Protein AF-A0A0B6CQG3-F1 (afdb_monomer_lite)

Radius of gyration: 30.81 Å; chains: 1; bounding box: 65×44×83 Å

Sequence (367 aa):
MATMLLVMLIFVVVIFISLLLLSGIESLLNLFIFNNQKHIDTGGGRWFLYVIGIVAVWACIFFYWNVKDDLLEFFEIKDYAFSFFLYLFSGVIAFAILWSMRLYNLDNKKFYDKHTVLTYIFISDLVFLFLFGFIVVPLIAIIGSPDRAGYIINEVFAFVLSLSAIVYAFYLITYLCFKAFNVDKVFKFIWVFFVIYFVSVPTVLLVSKYYVEYKQNNSIYTINFEFEDSHQKFEIKTPGKYLPKWFFRNCNDNLVCEDKNRVLWFEFGSDINNKLLHFDSAQFFSYKGSEKQLDSWVDDSNLYYDNENPTRGTCFYTNHKYKIDKYIYNIYIDLYCKNESEFEEQKGSIKDKIDDLVKQIKITKIN

Structure (mmCIF, N/CA/C/O backbone):
data_AF-A0A0B6CQG3-F1
#
_entry.id   AF-A0A0B6CQG3-F1
#
loop_
_atom_site.group_PDB
_atom_site.id
_atom_site.type_symbol
_atom_site.label_atom_id
_atom_site.label_alt_id
_atom_site.label_comp_id
_atom_site.label_asym_id
_atom_site.label_entity_id
_atom_site.label_seq_id
_atom_site.pdbx_PDB_ins_code
_atom_site.Cartn_x
_atom_site.Cartn_y
_atom_site.Cartn_z
_atom_site.occupancy
_atom_site.B_iso_or_equiv
_atom_site.auth_seq_id
_atom_site.auth_comp_id
_atom_site.auth_asym_id
_atom_site.auth_atom_id
_atom_site.pdbx_PDB_model_num
ATOM 1 N N . MET A 1 1 ? 15.965 -18.996 20.496 1.00 49.47 1 MET A N 1
ATOM 2 C CA . MET A 1 1 ? 14.684 -19.108 21.234 1.00 49.47 1 MET A CA 1
ATOM 3 C C . MET A 1 1 ? 14.654 -18.188 22.460 1.00 49.47 1 MET A C 1
ATOM 5 O O . MET A 1 1 ? 13.777 -17.340 22.507 1.00 49.47 1 MET A O 1
ATOM 9 N N . ALA A 1 2 ? 15.629 -18.249 23.381 1.00 49.06 2 ALA A N 1
ATOM 10 C CA . ALA A 1 2 ? 15.694 -17.354 24.555 1.00 49.06 2 ALA A CA 1
ATOM 11 C C . ALA A 1 2 ? 15.784 -15.848 24.213 1.00 49.06 2 ALA A C 1
ATOM 13 O O . ALA A 1 2 ? 15.108 -15.033 24.830 1.00 49.06 2 ALA A O 1
ATOM 14 N N . THR A 1 3 ? 16.548 -15.479 23.181 1.00 59.09 3 THR A N 1
ATOM 15 C CA . THR A 1 3 ? 16.650 -14.096 22.679 1.00 59.09 3 THR A CA 1
ATOM 16 C C . THR A 1 3 ? 15.341 -13.577 22.086 1.00 59.09 3 THR A C 1
ATOM 18 O O . THR A 1 3 ? 14.952 -12.448 22.353 1.00 59.09 3 THR A O 1
ATOM 21 N N . MET A 1 4 ? 14.612 -14.413 21.344 1.00 58.25 4 MET A N 1
ATOM 22 C CA . MET A 1 4 ? 13.303 -14.056 20.784 1.00 58.25 4 MET A CA 1
ATOM 23 C C . MET A 1 4 ? 12.246 -13.855 21.876 1.00 58.25 4 MET A C 1
ATOM 25 O O . MET A 1 4 ? 11.443 -12.931 21.810 1.00 58.25 4 MET A O 1
ATOM 29 N N . LEU A 1 5 ? 12.284 -14.696 22.911 1.00 63.53 5 LEU A N 1
ATOM 30 C CA . LEU A 1 5 ? 11.372 -14.623 24.050 1.00 63.53 5 LEU A CA 1
ATOM 31 C C . LEU A 1 5 ? 11.640 -13.371 24.904 1.00 63.53 5 LEU A C 1
ATOM 33 O O . LEU A 1 5 ? 10.699 -12.719 25.344 1.00 63.53 5 LEU A O 1
ATOM 37 N N . LEU A 1 6 ? 12.912 -12.984 25.059 1.00 70.56 6 LEU A N 1
ATOM 38 C CA . LEU A 1 6 ? 13.313 -11.728 25.698 1.00 70.56 6 LEU A CA 1
ATOM 39 C C . LEU A 1 6 ? 12.842 -10.500 24.903 1.00 70.56 6 LEU A C 1
ATOM 41 O O . LEU A 1 6 ? 12.289 -9.576 25.491 1.00 70.56 6 LEU A O 1
ATOM 45 N N . VAL A 1 7 ? 13.021 -10.500 23.578 1.00 66.75 7 VAL A N 1
ATOM 46 C CA . VAL A 1 7 ? 12.553 -9.415 22.698 1.00 66.75 7 VAL A CA 1
ATOM 47 C C . VAL A 1 7 ? 11.030 -9.272 22.771 1.00 66.75 7 VAL A C 1
ATOM 49 O O . VAL A 1 7 ? 10.532 -8.164 22.944 1.00 66.75 7 VAL A O 1
ATOM 52 N N . MET A 1 8 ? 10.289 -10.385 22.741 1.00 64.50 8 MET A N 1
ATOM 53 C CA . MET A 1 8 ? 8.833 -10.385 22.927 1.00 64.50 8 MET A CA 1
ATOM 54 C C . MET A 1 8 ? 8.422 -9.849 24.302 1.00 64.50 8 MET A C 1
ATOM 56 O O . MET A 1 8 ? 7.462 -9.093 24.404 1.00 64.50 8 MET A O 1
ATOM 60 N N . LEU A 1 9 ? 9.147 -10.205 25.365 1.00 73.62 9 LEU A N 1
ATOM 61 C CA . LEU A 1 9 ? 8.841 -9.745 26.718 1.00 73.62 9 LEU A CA 1
ATOM 62 C C . LEU A 1 9 ? 9.094 -8.241 26.884 1.00 73.62 9 LEU A C 1
ATOM 64 O O . LEU A 1 9 ? 8.236 -7.537 27.414 1.00 73.62 9 LEU A O 1
ATOM 68 N N . ILE A 1 10 ? 10.221 -7.734 26.370 1.00 75.94 10 ILE A N 1
ATOM 69 C CA . ILE A 1 10 ? 10.491 -6.290 26.287 1.00 75.94 10 ILE A CA 1
ATOM 70 C C . ILE A 1 10 ? 9.370 -5.603 25.502 1.00 75.94 10 ILE A C 1
ATOM 72 O O . ILE A 1 10 ? 8.894 -4.546 25.902 1.00 75.94 10 ILE A O 1
ATOM 76 N N . PHE A 1 11 ? 8.896 -6.225 24.427 1.00 67.94 11 PHE A N 1
ATOM 77 C CA . PHE A 1 11 ? 7.852 -5.655 23.592 1.00 67.94 11 PHE A CA 1
ATOM 78 C C . PHE A 1 11 ? 6.481 -5.593 24.276 1.00 67.94 11 PHE A C 1
ATOM 80 O O . PHE A 1 11 ? 5.821 -4.559 24.223 1.00 67.94 11 PHE A O 1
ATOM 87 N N . VAL A 1 12 ? 6.073 -6.650 24.984 1.00 73.62 12 VAL A N 1
ATOM 88 C CA . VAL A 1 12 ? 4.854 -6.636 25.812 1.00 73.62 12 VAL A CA 1
ATOM 89 C C . VAL A 1 12 ? 4.914 -5.499 26.832 1.00 73.62 12 VAL A C 1
ATOM 91 O O . VAL A 1 12 ? 3.929 -4.784 27.016 1.00 73.62 12 VAL A O 1
ATOM 94 N N . VAL A 1 13 ? 6.081 -5.292 27.450 1.00 77.19 13 VAL A N 1
ATOM 95 C CA . VAL A 1 13 ? 6.312 -4.177 28.376 1.00 77.19 13 VAL A CA 1
ATOM 96 C C . VAL A 1 13 ? 6.205 -2.828 27.656 1.00 77.19 13 VAL A C 1
ATOM 98 O O . VAL A 1 13 ? 5.545 -1.930 28.172 1.00 77.19 13 VAL A O 1
ATOM 101 N N . VAL A 1 14 ? 6.783 -2.681 26.459 1.00 75.38 14 VAL A N 1
ATOM 102 C CA . VAL A 1 14 ? 6.694 -1.447 25.659 1.00 75.38 14 VAL A CA 1
ATOM 103 C C . VAL A 1 14 ? 5.251 -1.137 25.267 1.00 75.38 14 VAL A C 1
ATOM 105 O O . VAL A 1 14 ? 4.811 -0.022 25.530 1.00 75.38 14 VAL A O 1
ATOM 108 N N . ILE A 1 15 ? 4.487 -2.097 24.728 1.00 74.06 15 ILE A N 1
ATOM 109 C CA . ILE A 1 15 ? 3.061 -1.887 24.416 1.00 74.06 15 ILE A CA 1
ATOM 110 C C . ILE A 1 15 ? 2.319 -1.446 25.672 1.00 74.06 15 ILE A C 1
ATOM 112 O O . ILE A 1 15 ? 1.578 -0.466 25.645 1.00 74.06 15 ILE A O 1
ATOM 116 N N . PHE A 1 16 ? 2.528 -2.149 26.785 1.00 74.94 16 PHE A N 1
ATOM 117 C CA . PHE A 1 16 ? 1.855 -1.832 28.036 1.00 74.94 16 PHE A CA 1
ATOM 118 C C . PHE A 1 16 ? 2.168 -0.402 28.500 1.00 74.94 16 PHE A C 1
ATOM 120 O O . PHE A 1 16 ? 1.251 0.349 28.829 1.00 74.94 16 PHE A O 1
ATOM 127 N N . ILE A 1 17 ? 3.437 0.018 28.449 1.00 78.06 17 ILE A N 1
ATOM 128 C CA . ILE A 1 17 ? 3.854 1.393 28.764 1.00 78.06 17 ILE A CA 1
ATOM 129 C C . ILE A 1 17 ? 3.234 2.399 27.783 1.00 78.06 17 ILE A C 1
ATOM 131 O O . ILE A 1 17 ? 2.715 3.424 28.220 1.00 78.06 17 ILE A O 1
ATOM 135 N N . SER A 1 18 ? 3.237 2.123 26.478 1.00 72.06 18 SER A N 1
ATOM 136 C CA . SER A 1 18 ? 2.633 2.992 25.460 1.00 72.06 18 SER A CA 1
ATOM 137 C C . SER A 1 18 ? 1.128 3.175 25.676 1.00 72.06 18 SER A C 1
ATOM 139 O O . SER A 1 18 ? 0.628 4.298 25.613 1.00 72.06 18 SER A O 1
ATOM 141 N N . LEU A 1 19 ? 0.408 2.100 26.005 1.00 74.12 19 LEU A N 1
ATOM 142 C CA . LEU A 1 19 ? -1.015 2.147 26.347 1.00 74.12 19 LEU A CA 1
ATOM 143 C C . LEU A 1 19 ? -1.266 2.931 27.645 1.00 74.12 19 LEU A C 1
ATOM 145 O O . LEU A 1 19 ? -2.222 3.706 27.724 1.00 74.12 19 LEU A O 1
ATOM 149 N N . LEU A 1 20 ? -0.392 2.793 28.649 1.00 77.81 20 LEU A N 1
ATOM 150 C CA . LEU A 1 20 ? -0.459 3.596 29.874 1.00 77.81 20 LEU A CA 1
ATOM 151 C C . LEU A 1 20 ? -0.216 5.086 29.602 1.00 77.81 20 LEU A C 1
ATOM 153 O O . LEU A 1 20 ? -0.955 5.920 30.124 1.00 77.81 20 LEU A O 1
ATOM 157 N N . LEU A 1 21 ? 0.767 5.428 28.764 1.00 78.19 21 LEU A N 1
ATOM 158 C CA . LEU A 1 21 ? 1.038 6.809 28.354 1.00 78.19 21 LEU A CA 1
ATOM 159 C C . LEU A 1 21 ? -0.167 7.420 27.631 1.00 78.19 21 LEU A C 1
ATOM 161 O O . LEU A 1 21 ? -0.578 8.533 27.960 1.00 78.19 21 LEU A O 1
ATOM 165 N N . LEU A 1 22 ? -0.792 6.671 26.717 1.00 75.25 22 LEU A N 1
ATOM 166 C CA . LEU A 1 22 ? -2.025 7.084 26.042 1.00 75.25 22 LEU A CA 1
ATOM 167 C C . LEU A 1 22 ? -3.179 7.314 27.035 1.00 75.25 22 LEU A C 1
ATOM 169 O O . LEU A 1 22 ? -3.884 8.321 26.940 1.00 75.25 22 LEU A O 1
ATOM 173 N N . SER A 1 23 ? -3.334 6.448 28.042 1.00 74.12 23 SER A N 1
ATOM 174 C CA . SER A 1 23 ? -4.298 6.672 29.131 1.00 74.12 23 SER A CA 1
ATOM 175 C C . SER A 1 23 ? -3.934 7.874 30.022 1.00 74.12 23 SER A C 1
ATOM 177 O O . SER A 1 23 ? -4.823 8.480 30.630 1.00 74.12 23 SER A O 1
ATOM 179 N N . GLY A 1 24 ? -2.652 8.223 30.137 1.00 73.12 24 GLY A N 1
ATOM 180 C CA . GLY A 1 24 ? -2.183 9.416 30.845 1.00 73.12 24 GLY A CA 1
ATOM 181 C C . GLY A 1 24 ? -2.565 10.705 30.113 1.00 73.12 24 GLY A C 1
ATOM 182 O O . GLY A 1 24 ? -3.101 11.627 30.731 1.00 73.12 24 GLY A O 1
ATOM 183 N N . ILE A 1 25 ? -2.383 10.734 28.787 1.00 76.44 25 ILE A N 1
ATOM 184 C CA . ILE A 1 25 ? -2.805 11.847 27.916 1.00 76.44 25 ILE A CA 1
ATOM 185 C C . ILE A 1 25 ? -4.317 12.077 28.033 1.00 76.44 25 ILE A C 1
ATOM 187 O O . ILE A 1 25 ? -4.762 13.217 28.148 1.00 76.44 25 ILE A O 1
ATOM 191 N N . GLU A 1 26 ? -5.112 11.007 28.089 1.00 69.56 26 GLU A N 1
ATOM 192 C CA . GLU A 1 26 ? -6.557 11.094 28.326 1.00 69.56 26 GLU A CA 1
ATOM 193 C C . GLU A 1 26 ? -6.903 11.799 29.644 1.00 69.56 26 GLU A C 1
ATOM 195 O O . GLU A 1 26 ? -7.788 12.657 29.684 1.00 69.56 26 GLU A O 1
ATOM 200 N N . SER A 1 27 ? -6.221 11.428 30.732 1.00 72.75 27 SER A N 1
ATOM 201 C CA . SER A 1 27 ? -6.455 12.016 32.056 1.00 72.75 27 SER A CA 1
ATOM 202 C C . SER A 1 27 ? -6.180 13.520 32.043 1.00 72.75 27 SER A C 1
ATOM 204 O O . SER A 1 27 ? -6.964 14.291 32.594 1.00 72.75 27 SER A O 1
ATOM 206 N N . LEU A 1 28 ? -5.125 13.945 31.341 1.00 74.12 28 LEU A N 1
ATOM 207 C CA . LEU A 1 28 ? -4.806 15.359 31.144 1.00 74.12 28 LEU A CA 1
ATOM 208 C C . LEU A 1 28 ? -5.857 16.067 30.276 1.00 74.12 28 LEU A C 1
ATOM 210 O O . LEU A 1 28 ? -6.343 17.127 30.660 1.00 74.12 28 LEU A O 1
ATOM 214 N N . LEU A 1 29 ? -6.273 15.478 29.151 1.00 69.81 29 LEU A N 1
ATOM 215 C CA . LEU A 1 29 ? -7.298 16.065 28.277 1.00 69.81 29 LEU A CA 1
ATOM 216 C C . LEU A 1 29 ? -8.647 16.243 28.992 1.00 69.81 29 LEU A C 1
ATOM 218 O O . LEU A 1 29 ? -9.281 17.290 28.855 1.00 69.81 29 LEU A O 1
ATOM 222 N N . ASN A 1 30 ? -9.077 15.259 29.790 1.00 66.25 30 ASN A N 1
ATOM 223 C CA . ASN A 1 30 ? -10.293 15.373 30.602 1.00 66.25 30 ASN A CA 1
ATOM 224 C C . ASN A 1 30 ? -10.179 16.500 31.645 1.00 66.25 30 ASN A C 1
ATOM 226 O O . ASN A 1 30 ? -11.147 17.235 31.838 1.00 66.25 30 ASN A O 1
ATOM 230 N N . LEU A 1 31 ? -9.009 16.652 32.279 1.00 68.19 31 LEU A N 1
ATOM 231 C CA . LEU A 1 31 ? -8.752 17.692 33.279 1.00 68.19 31 LEU A CA 1
ATOM 232 C C . LEU A 1 31 ? -8.806 19.103 32.671 1.00 68.19 31 LEU A C 1
ATOM 234 O O . LEU A 1 31 ? -9.403 20.003 33.257 1.00 68.19 31 LEU A O 1
ATOM 238 N N . PHE A 1 32 ? -8.206 19.297 31.493 1.00 66.44 32 PHE A N 1
ATOM 239 C CA . PHE A 1 32 ? -8.090 20.621 30.874 1.00 66.44 32 PHE A CA 1
ATOM 240 C C . PHE A 1 32 ? -9.337 21.065 30.103 1.00 66.44 32 PHE A C 1
ATOM 242 O O . PHE A 1 32 ? -9.625 22.259 30.065 1.00 66.44 32 PHE A O 1
ATOM 249 N N . ILE A 1 33 ? -10.073 20.139 29.481 1.00 63.19 33 ILE A N 1
ATOM 250 C CA . ILE A 1 33 ? -11.131 20.499 28.521 1.00 63.19 33 ILE A CA 1
ATOM 251 C C . ILE A 1 33 ? -12.542 20.282 29.102 1.00 63.19 33 ILE A C 1
ATOM 253 O O . ILE A 1 33 ? -13.480 20.973 28.705 1.00 63.19 33 ILE A O 1
ATOM 257 N N . PHE A 1 34 ? -12.733 19.367 30.064 1.00 59.69 34 PHE A N 1
ATOM 258 C CA . PHE A 1 34 ? -14.068 18.811 30.343 1.00 59.69 34 PHE A CA 1
ATOM 259 C C . PHE A 1 34 ? -14.461 18.723 31.822 1.00 59.69 34 PHE A C 1
ATOM 261 O O . PHE A 1 34 ? -15.177 17.806 32.222 1.00 59.69 34 PHE A O 1
ATOM 268 N N . ASN A 1 35 ? -14.095 19.729 32.618 1.00 55.62 35 ASN A N 1
ATOM 269 C CA . ASN A 1 35 ? -14.390 19.778 34.057 1.00 55.62 35 ASN A CA 1
ATOM 270 C C . ASN A 1 35 ? -15.903 19.767 34.417 1.00 55.62 35 ASN A C 1
ATOM 272 O O . ASN A 1 35 ? -16.241 19.602 35.580 1.00 55.62 35 ASN A O 1
ATOM 276 N N . ASN A 1 36 ? -16.816 19.914 33.440 1.00 53.62 36 ASN A N 1
ATOM 277 C CA . ASN A 1 36 ? -18.271 20.048 33.647 1.00 53.62 36 ASN A CA 1
ATOM 278 C C . ASN A 1 36 ? -19.150 19.180 32.713 1.00 53.62 36 ASN A C 1
ATOM 280 O O . ASN A 1 36 ? -20.288 19.548 32.414 1.00 53.62 36 ASN A O 1
ATOM 284 N N . GLN A 1 37 ? -18.656 18.053 32.194 1.00 62.66 37 GLN A N 1
ATOM 285 C CA . GLN A 1 37 ? -19.428 17.251 31.230 1.00 62.66 37 GLN A CA 1
ATOM 286 C C . GLN A 1 37 ? -20.229 16.089 31.825 1.00 62.66 37 GLN A C 1
ATOM 288 O O . GLN A 1 37 ? -19.996 15.633 32.942 1.00 62.66 37 GLN A O 1
ATOM 293 N N . LYS A 1 38 ? -21.210 15.624 31.035 1.00 62.22 38 LYS A N 1
ATOM 294 C CA . LYS A 1 38 ? -22.140 14.547 31.386 1.00 62.22 38 LYS A CA 1
ATOM 295 C C . LYS A 1 38 ? -21.390 13.259 31.718 1.00 62.22 38 LYS A C 1
ATOM 297 O O . LYS A 1 38 ? -20.506 12.834 30.973 1.00 62.22 38 LYS A O 1
ATOM 302 N N . HIS A 1 39 ? -21.801 12.614 32.806 1.00 71.00 39 HIS A N 1
ATOM 303 C CA . HIS A 1 39 ? -21.377 11.254 33.110 1.00 71.00 39 HIS A CA 1
ATOM 304 C C . HIS A 1 39 ? -21.920 10.301 32.038 1.00 71.00 39 HIS A C 1
ATOM 306 O O . HIS A 1 39 ? -23.102 10.360 31.694 1.00 71.00 39 HIS A O 1
ATOM 312 N N . ILE A 1 40 ? -21.055 9.434 31.515 1.00 72.56 40 ILE A N 1
ATOM 313 C CA . ILE A 1 40 ? -21.438 8.342 30.622 1.00 72.56 40 ILE A CA 1
ATOM 314 C C . ILE A 1 40 ? -21.342 7.045 31.410 1.00 72.56 40 ILE A C 1
ATOM 316 O O . ILE A 1 40 ? -20.280 6.717 31.939 1.00 72.56 40 ILE A O 1
ATOM 320 N N . ASP A 1 41 ? -22.436 6.291 31.455 1.00 78.88 41 ASP A N 1
ATOM 321 C CA . ASP A 1 41 ? -22.433 4.982 32.095 1.00 78.88 41 ASP A CA 1
ATOM 322 C C . ASP A 1 41 ? -21.617 3.988 31.266 1.00 78.88 41 ASP A C 1
ATOM 324 O O . ASP A 1 41 ? -21.886 3.733 30.087 1.00 78.88 41 ASP A O 1
ATOM 328 N N . THR A 1 42 ? -20.599 3.416 31.903 1.00 82.25 42 THR A N 1
ATOM 329 C CA . THR A 1 42 ? -19.697 2.436 31.297 1.00 82.25 42 THR A CA 1
ATOM 330 C C . THR A 1 42 ? -19.866 1.062 31.944 1.00 82.25 42 THR A C 1
ATOM 332 O O . THR A 1 42 ? -20.264 0.945 33.105 1.00 82.25 42 THR A O 1
ATOM 335 N N . GLY A 1 43 ? -19.581 0.002 31.184 1.00 79.12 43 GLY A N 1
ATOM 336 C CA . GLY A 1 43 ? -19.465 -1.368 31.691 1.00 79.12 43 GLY A CA 1
ATOM 337 C C . GLY A 1 43 ? -20.363 -2.401 31.005 1.00 79.12 43 GLY A C 1
ATOM 338 O O . GLY A 1 43 ? -21.382 -2.074 30.395 1.00 79.12 43 GLY A O 1
ATOM 339 N N . GLY A 1 44 ? -19.979 -3.676 31.155 1.00 75.69 44 GLY A N 1
ATOM 340 C CA . GLY A 1 44 ? -20.617 -4.849 30.537 1.00 75.69 44 GLY A CA 1
ATOM 341 C C . GLY A 1 44 ? -20.276 -5.029 29.047 1.00 75.69 44 GLY A C 1
ATOM 342 O O . GLY A 1 44 ? -19.447 -4.305 28.505 1.00 75.69 44 GLY A O 1
ATOM 343 N N . GLY A 1 45 ? -20.839 -6.054 28.397 1.00 75.00 45 GLY A N 1
ATOM 344 C CA . GLY A 1 45 ? -20.712 -6.272 26.941 1.00 75.00 45 GLY A CA 1
ATOM 345 C C . GLY A 1 45 ? -19.324 -6.663 26.407 1.00 75.00 45 GLY A C 1
ATOM 346 O O . GLY A 1 45 ? -19.161 -6.809 25.201 1.00 75.00 45 GLY A O 1
ATOM 347 N N . ARG A 1 46 ? -18.326 -6.867 27.278 1.00 83.75 46 ARG A N 1
ATOM 348 C CA . ARG A 1 46 ? -16.912 -7.091 26.903 1.00 83.75 46 ARG A CA 1
ATOM 349 C C . ARG A 1 46 ? -16.716 -8.228 25.899 1.00 83.75 46 ARG A C 1
ATOM 351 O O . ARG A 1 46 ? -15.981 -8.085 24.930 1.00 83.75 46 ARG A O 1
ATOM 358 N N . TRP A 1 47 ? -17.428 -9.334 26.106 1.00 84.62 47 TRP A N 1
ATOM 359 C CA . TRP A 1 47 ? -17.371 -10.499 25.225 1.00 84.62 47 TRP A CA 1
ATOM 360 C C . TRP A 1 47 ? -17.787 -10.185 23.790 1.00 84.62 47 TRP A C 1
ATOM 362 O O . TRP A 1 47 ? -17.186 -10.703 22.855 1.00 84.62 47 TRP A O 1
ATOM 372 N N . PH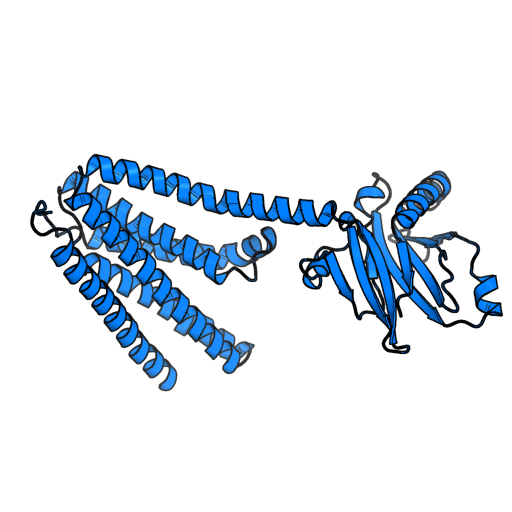E A 1 48 ? -18.776 -9.310 23.608 1.00 85.06 48 PHE A N 1
ATOM 373 C CA . PHE A 1 48 ? -19.262 -8.948 22.284 1.00 85.06 48 PHE A CA 1
ATOM 374 C C . PHE A 1 48 ? -18.217 -8.154 21.494 1.00 85.06 48 PHE A C 1
ATOM 376 O O . PHE A 1 48 ? -17.963 -8.465 20.330 1.00 85.06 48 PHE A O 1
ATOM 383 N N . LEU A 1 49 ? -17.542 -7.200 22.152 1.00 88.88 49 LEU A N 1
ATOM 384 C CA . LEU A 1 49 ? -16.392 -6.501 21.574 1.00 88.88 49 LEU A CA 1
ATOM 385 C C . LEU A 1 49 ? -15.288 -7.486 21.182 1.00 88.88 49 LEU A C 1
ATOM 387 O O . LEU A 1 49 ? -14.763 -7.398 20.078 1.00 88.88 49 LEU A O 1
ATOM 391 N N . TYR A 1 50 ? -14.945 -8.424 22.066 1.00 87.62 50 TYR A N 1
ATOM 392 C CA . TYR A 1 50 ? -13.851 -9.363 21.813 1.00 87.62 50 TYR A CA 1
ATOM 393 C C . TYR A 1 50 ? -14.143 -10.280 20.626 1.00 87.62 50 TYR A C 1
ATOM 395 O O . TYR A 1 50 ? -13.266 -10.47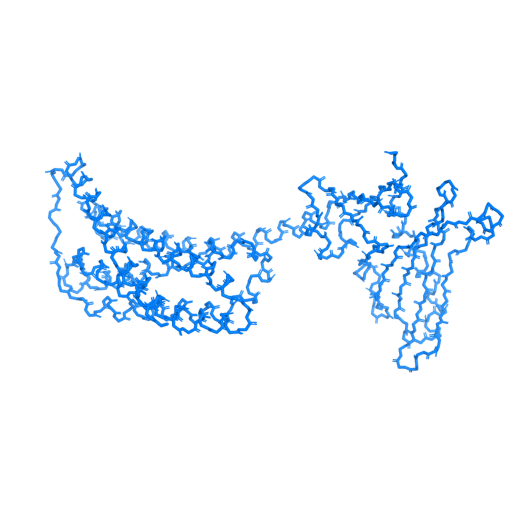6 19.792 1.00 87.62 50 TYR A O 1
ATOM 403 N N . VAL A 1 51 ? -15.372 -10.787 20.492 1.00 87.75 51 VAL A N 1
ATOM 404 C CA . VAL A 1 51 ? -15.757 -11.631 19.350 1.00 87.75 51 VAL A CA 1
ATOM 405 C C . VAL A 1 51 ? -15.697 -10.847 18.038 1.00 87.75 51 VAL A C 1
ATOM 407 O O . VAL A 1 51 ? -15.014 -11.273 17.109 1.00 87.75 51 VAL A O 1
ATOM 410 N N . ILE A 1 52 ? -16.354 -9.683 17.961 1.00 88.62 52 ILE A N 1
ATOM 411 C CA . ILE A 1 52 ? -16.343 -8.848 16.745 1.00 88.62 52 ILE A CA 1
ATOM 412 C C . ILE A 1 52 ? -14.918 -8.411 16.403 1.00 88.62 52 ILE A C 1
ATOM 414 O O . ILE A 1 52 ? -14.508 -8.427 15.245 1.00 88.62 52 ILE A O 1
ATOM 418 N N . GLY A 1 53 ? -14.154 -8.042 17.422 1.00 85.19 53 GLY A N 1
ATOM 419 C CA . GLY A 1 53 ? -12.791 -7.591 17.270 1.00 85.19 53 GLY A CA 1
ATOM 420 C C . GLY A 1 53 ? -11.834 -8.682 16.786 1.00 85.19 53 GLY A C 1
ATOM 421 O O . GLY A 1 53 ? -10.992 -8.404 15.938 1.00 85.19 53 GLY A O 1
ATOM 422 N N . ILE A 1 54 ? -11.983 -9.923 17.260 1.00 86.56 54 ILE A N 1
ATOM 423 C CA . ILE A 1 54 ? -11.224 -11.079 16.754 1.00 86.56 54 ILE A CA 1
ATOM 424 C C . ILE A 1 54 ? -11.564 -11.334 15.283 1.00 86.56 54 ILE A C 1
ATOM 426 O O . ILE A 1 54 ? -10.657 -11.550 14.482 1.00 86.56 54 ILE A O 1
ATOM 430 N N . VAL A 1 55 ? -12.846 -11.268 14.908 1.00 88.31 55 VAL A N 1
ATOM 431 C CA . VAL A 1 55 ? -13.273 -11.411 13.505 1.00 88.31 55 VAL A CA 1
ATOM 432 C C . VAL A 1 55 ? -12.635 -10.329 12.628 1.00 88.31 55 VAL A C 1
ATOM 434 O O . VAL A 1 55 ? -12.135 -10.640 11.551 1.00 88.31 55 VAL A O 1
ATOM 437 N N . ALA A 1 56 ? -12.587 -9.080 13.100 1.00 90.44 56 ALA A N 1
ATOM 438 C CA . ALA A 1 56 ? -11.954 -7.974 12.383 1.00 90.44 56 ALA A CA 1
ATOM 439 C C . ALA A 1 56 ? -10.441 -8.182 12.195 1.00 90.44 56 ALA A C 1
ATOM 441 O O . ALA A 1 56 ? -9.932 -8.016 11.088 1.00 90.44 56 ALA A O 1
ATOM 442 N N . VAL A 1 57 ? -9.729 -8.605 13.245 1.00 89.62 57 VAL A N 1
ATOM 443 C CA . VAL A 1 57 ? -8.291 -8.920 13.176 1.00 89.62 57 VAL A CA 1
ATOM 444 C C . VAL A 1 57 ? -8.030 -10.052 12.183 1.00 89.62 57 VAL A C 1
ATOM 446 O O . VAL A 1 57 ? -7.172 -9.917 11.312 1.00 89.62 57 VAL A O 1
ATOM 449 N N . TRP A 1 58 ? -8.805 -11.138 12.250 1.00 88.00 58 TRP A N 1
ATOM 450 C CA . TRP A 1 58 ? -8.687 -12.243 11.298 1.00 88.00 58 TRP A CA 1
ATOM 451 C C . TRP A 1 58 ? -8.989 -11.822 9.865 1.00 88.00 58 TRP A C 1
ATOM 453 O O . TRP A 1 58 ? -8.272 -12.242 8.962 1.00 88.00 58 TRP A O 1
ATOM 463 N N . ALA A 1 59 ? -9.992 -10.970 9.646 1.00 88.94 59 ALA A N 1
ATOM 464 C CA . ALA A 1 59 ? -10.290 -10.432 8.324 1.00 88.94 59 ALA A CA 1
ATOM 465 C C . ALA A 1 59 ? -9.119 -9.602 7.772 1.00 88.94 59 ALA A C 1
ATOM 467 O O . ALA A 1 59 ? -8.743 -9.791 6.617 1.00 88.94 59 ALA A O 1
ATOM 468 N N . CYS A 1 60 ? -8.489 -8.750 8.592 1.00 90.81 60 CYS A N 1
ATOM 469 C CA . CYS A 1 60 ? -7.292 -7.997 8.201 1.00 90.81 60 CYS A CA 1
ATOM 470 C C . CYS A 1 60 ? -6.127 -8.923 7.826 1.00 90.81 60 CYS A C 1
ATOM 472 O O . CYS A 1 60 ? -5.488 -8.729 6.793 1.00 90.81 60 CYS A O 1
ATOM 474 N N . ILE A 1 61 ? -5.867 -9.951 8.639 1.00 86.62 61 ILE A N 1
ATOM 475 C CA . ILE A 1 61 ? -4.786 -10.917 8.399 1.00 86.62 61 ILE A CA 1
ATOM 476 C C . ILE A 1 61 ? -5.061 -11.728 7.130 1.00 86.62 61 ILE A C 1
ATOM 478 O O . ILE A 1 61 ? -4.188 -11.841 6.272 1.00 86.62 61 ILE A O 1
ATOM 482 N N . PHE A 1 62 ? -6.283 -12.237 6.972 1.00 87.25 62 PHE A N 1
ATOM 483 C CA . PHE A 1 62 ? -6.704 -12.966 5.780 1.00 87.25 62 PHE A CA 1
ATOM 484 C C . PHE A 1 62 ? -6.582 -12.097 4.524 1.00 87.25 62 PHE A C 1
ATOM 486 O O . PHE A 1 62 ? -6.061 -12.554 3.510 1.00 87.25 62 PHE A O 1
ATOM 493 N N . PHE A 1 63 ? -7.007 -10.836 4.594 1.00 86.44 63 PHE A N 1
ATOM 494 C CA . PHE A 1 63 ? -6.871 -9.893 3.489 1.00 86.44 63 PHE A CA 1
ATOM 495 C C . PHE A 1 63 ? -5.400 -9.629 3.141 1.00 86.44 63 PHE A C 1
ATOM 497 O O . PHE A 1 63 ? -5.032 -9.687 1.970 1.00 86.44 63 PHE A O 1
ATOM 504 N N . TYR A 1 64 ? -4.541 -9.415 4.146 1.00 85.88 64 TYR A N 1
ATOM 505 C CA . TYR A 1 64 ? -3.099 -9.251 3.938 1.00 85.88 64 TYR A CA 1
ATOM 506 C C . TYR A 1 64 ? -2.488 -10.457 3.224 1.00 85.88 64 TYR A C 1
ATOM 508 O O . TYR A 1 64 ? -1.681 -10.292 2.322 1.00 85.88 64 TYR A O 1
ATOM 516 N N . TRP A 1 65 ? -2.841 -11.674 3.630 1.00 83.56 65 TRP A N 1
ATOM 517 C CA . TRP A 1 65 ? -2.185 -12.879 3.119 1.00 83.56 65 TRP A CA 1
ATOM 518 C C . TRP A 1 65 ? -2.670 -13.271 1.725 1.00 83.56 65 TRP A C 1
ATOM 520 O O . TRP A 1 65 ? -1.883 -13.796 0.948 1.00 83.56 65 TRP A O 1
ATOM 530 N N . ASN A 1 66 ? -3.939 -13.010 1.398 1.00 83.12 66 ASN A N 1
ATOM 531 C CA . ASN A 1 66 ? -4.523 -13.464 0.133 1.00 83.12 66 ASN A CA 1
ATOM 532 C C . ASN A 1 66 ? -4.555 -12.398 -0.964 1.00 83.12 66 ASN A C 1
ATOM 534 O O . ASN A 1 66 ? -4.680 -12.759 -2.125 1.00 83.12 66 ASN A O 1
ATOM 538 N N . VAL A 1 67 ? -4.511 -11.107 -0.617 1.00 80.06 67 VAL A N 1
ATOM 539 C CA . VAL A 1 67 ? -4.800 -10.021 -1.578 1.00 80.06 67 VAL A CA 1
ATOM 540 C C . VAL A 1 67 ? -3.656 -9.012 -1.685 1.00 80.06 67 VAL A C 1
ATOM 542 O O . VAL A 1 67 ? -3.649 -8.185 -2.594 1.00 80.06 67 VAL A O 1
ATOM 545 N N . LYS A 1 68 ? -2.664 -9.054 -0.783 1.00 82.69 68 LYS A N 1
ATOM 546 C CA . LYS A 1 68 ? -1.589 -8.052 -0.737 1.00 82.69 68 LYS A CA 1
ATOM 547 C C . LYS A 1 68 ? -0.844 -7.923 -2.056 1.00 82.69 68 LYS A C 1
ATOM 549 O O . LYS A 1 68 ? -0.725 -6.806 -2.544 1.00 82.69 68 LYS A O 1
ATOM 554 N N . ASP A 1 69 ? -0.305 -9.015 -2.585 1.00 81.94 69 ASP A N 1
ATOM 555 C CA . ASP A 1 69 ? 0.629 -8.916 -3.707 1.00 81.94 69 ASP A CA 1
ATOM 556 C C . ASP A 1 69 ? -0.089 -8.431 -4.970 1.00 81.94 69 ASP A C 1
ATOM 558 O O . ASP A 1 69 ? 0.358 -7.458 -5.578 1.00 81.94 69 ASP A O 1
ATOM 562 N N . ASP A 1 70 ? -1.269 -8.987 -5.255 1.00 83.25 70 ASP A N 1
ATOM 563 C CA . ASP A 1 70 ? -2.128 -8.557 -6.361 1.00 83.25 70 ASP A CA 1
ATOM 564 C C . ASP A 1 70 ? -2.518 -7.075 -6.248 1.00 83.25 70 ASP A C 1
ATOM 566 O O . ASP A 1 70 ? -2.486 -6.336 -7.231 1.00 83.25 70 ASP A O 1
ATOM 570 N N . LEU A 1 71 ? -2.863 -6.606 -5.044 1.00 83.12 71 LEU A N 1
ATOM 571 C CA . LEU A 1 71 ? -3.317 -5.233 -4.826 1.00 83.12 71 LEU A CA 1
ATOM 572 C C . LEU A 1 71 ? -2.164 -4.227 -4.881 1.00 83.12 71 LEU A C 1
ATOM 574 O O . LEU A 1 71 ? -2.291 -3.177 -5.514 1.00 83.12 71 LEU A O 1
ATOM 578 N N . LEU A 1 72 ? -1.032 -4.539 -4.245 1.00 82.00 72 LEU A N 1
ATOM 579 C CA . LEU A 1 72 ? 0.158 -3.689 -4.285 1.00 82.00 72 LEU A CA 1
ATOM 580 C C . LEU A 1 72 ? 0.729 -3.591 -5.700 1.00 82.00 72 LEU A C 1
ATOM 582 O O . LEU A 1 72 ? 1.238 -2.536 -6.078 1.00 82.00 72 LEU A O 1
ATOM 586 N N . GLU A 1 73 ? 0.654 -4.675 -6.471 1.00 79.81 73 GLU A N 1
ATOM 587 C CA . GLU A 1 73 ? 1.063 -4.691 -7.869 1.00 79.81 73 GLU A CA 1
ATOM 588 C C . GLU A 1 73 ? 0.095 -3.913 -8.750 1.00 79.81 73 GLU A C 1
ATOM 590 O O . GLU A 1 73 ? 0.526 -3.047 -9.507 1.00 79.81 73 GLU A O 1
ATOM 595 N N . PHE A 1 74 ? -1.211 -4.141 -8.592 1.00 81.88 74 PHE A N 1
ATOM 596 C CA . PHE A 1 74 ? -2.218 -3.444 -9.380 1.00 81.88 74 PHE A CA 1
ATOM 597 C C . PHE A 1 74 ? -2.151 -1.925 -9.203 1.00 81.88 74 PHE A C 1
ATOM 599 O O . PHE A 1 74 ? -2.309 -1.204 -10.188 1.00 81.88 74 PHE A O 1
ATOM 606 N N . PHE A 1 75 ? -1.946 -1.433 -7.979 1.00 79.31 75 PHE A N 1
ATOM 607 C CA . PHE A 1 75 ? -1.869 0.003 -7.689 1.00 79.31 75 PHE A CA 1
ATOM 608 C C . PHE A 1 75 ? -0.447 0.578 -7.750 1.00 79.31 75 PHE A C 1
ATOM 610 O O . PHE A 1 75 ? -0.291 1.777 -7.551 1.00 79.31 75 PHE A O 1
ATOM 617 N N . GLU A 1 76 ? 0.572 -0.244 -8.021 1.00 73.88 76 GLU A N 1
ATOM 618 C CA . GLU A 1 76 ? 1.986 0.162 -8.062 1.00 73.88 76 GLU A CA 1
ATOM 619 C C . GLU A 1 76 ? 2.470 0.850 -6.759 1.00 73.88 76 GLU A C 1
ATOM 621 O O . GLU A 1 76 ? 3.354 1.699 -6.769 1.00 73.88 76 GLU A O 1
ATOM 626 N N . ILE A 1 77 ? 1.922 0.456 -5.600 1.00 75.69 77 ILE A N 1
ATOM 627 C CA . ILE A 1 77 ? 2.197 1.067 -4.280 1.00 75.69 77 ILE A CA 1
ATOM 628 C C . ILE A 1 77 ? 3.110 0.211 -3.388 1.00 75.69 77 ILE A C 1
ATOM 630 O O . ILE A 1 77 ? 3.016 0.287 -2.161 1.00 75.69 77 ILE A O 1
ATOM 634 N N . LYS A 1 78 ? 3.981 -0.630 -3.968 1.00 74.62 78 LYS A N 1
ATOM 635 C CA . LYS A 1 78 ? 4.855 -1.541 -3.193 1.00 74.62 78 LYS A CA 1
ATOM 636 C C . LYS A 1 78 ? 5.664 -0.790 -2.120 1.00 74.62 78 LYS A C 1
ATOM 638 O O . LYS A 1 78 ? 5.728 -1.267 -0.989 1.00 74.62 78 LYS A O 1
ATOM 643 N N . ASP A 1 79 ? 6.143 0.416 -2.424 1.00 67.44 79 ASP A N 1
ATOM 644 C CA . ASP A 1 79 ? 6.919 1.252 -1.491 1.00 67.44 79 ASP A CA 1
ATOM 645 C C . ASP A 1 79 ? 6.072 1.886 -0.370 1.00 67.44 79 ASP A C 1
ATOM 647 O O . ASP A 1 79 ? 6.585 2.240 0.689 1.00 67.44 79 ASP A O 1
ATOM 651 N N . TYR A 1 80 ? 4.752 1.980 -0.558 1.00 75.56 80 TYR A N 1
ATOM 652 C CA . TYR A 1 80 ? 3.806 2.533 0.420 1.00 75.56 80 TYR A CA 1
ATOM 653 C C . TYR A 1 80 ? 2.987 1.454 1.137 1.00 75.56 80 TYR A C 1
ATOM 655 O O . TYR A 1 80 ? 2.051 1.777 1.876 1.00 75.56 80 TYR A O 1
ATOM 663 N N . ALA A 1 81 ? 3.335 0.176 0.950 1.00 79.69 81 ALA A N 1
ATOM 664 C CA . ALA A 1 81 ? 2.597 -0.960 1.493 1.00 79.69 81 ALA A CA 1
ATOM 665 C C . ALA A 1 81 ? 2.380 -0.841 3.009 1.00 79.69 81 ALA A C 1
ATOM 667 O O . ALA A 1 81 ? 1.268 -1.053 3.490 1.00 79.69 81 ALA A O 1
ATOM 668 N N . PHE A 1 82 ? 3.417 -0.444 3.753 1.00 80.31 82 PHE A N 1
ATOM 669 C CA . PHE A 1 82 ? 3.343 -0.258 5.203 1.00 80.31 82 PHE A CA 1
ATOM 670 C C . PHE A 1 82 ? 2.229 0.722 5.599 1.00 80.31 82 PHE A C 1
ATOM 672 O O . PHE A 1 82 ? 1.313 0.365 6.342 1.00 80.31 82 PHE A O 1
ATOM 679 N N . SER A 1 83 ? 2.279 1.942 5.059 1.00 80.94 83 SER A N 1
ATOM 680 C CA . SER A 1 83 ? 1.323 3.008 5.369 1.00 80.94 83 SER A CA 1
ATOM 681 C C . SER A 1 83 ? -0.091 2.652 4.917 1.00 80.94 83 SER A C 1
ATOM 683 O O . SER A 1 83 ? -1.053 2.922 5.636 1.00 80.94 83 SER A O 1
ATOM 685 N N . PHE A 1 84 ? -0.221 2.003 3.757 1.00 85.19 84 PHE A N 1
ATOM 686 C CA . PHE A 1 84 ? -1.504 1.549 3.233 1.00 85.19 84 PHE A CA 1
ATOM 687 C C . PHE A 1 84 ? -2.184 0.538 4.168 1.00 85.19 84 PHE A C 1
ATOM 689 O O . PHE A 1 84 ? -3.334 0.745 4.563 1.00 85.19 84 PHE A O 1
ATOM 696 N N . PHE A 1 85 ? -1.475 -0.521 4.577 1.00 87.00 85 PHE A N 1
ATOM 697 C CA . PHE A 1 85 ? -2.040 -1.524 5.486 1.00 87.00 85 PHE A CA 1
ATOM 698 C C . PHE A 1 85 ? -2.288 -0.968 6.885 1.00 87.00 85 PHE A C 1
ATOM 700 O O . PHE A 1 85 ? -3.285 -1.331 7.507 1.00 87.00 85 PHE A O 1
ATOM 707 N N . LEU A 1 86 ? -1.434 -0.061 7.369 1.00 87.94 86 LEU A N 1
ATOM 708 C CA . LEU A 1 86 ? -1.615 0.575 8.673 1.00 87.94 86 LEU A CA 1
ATOM 709 C C . LEU A 1 86 ? -2.911 1.390 8.689 1.00 87.94 86 LEU A C 1
ATOM 711 O O . LEU A 1 86 ? -3.720 1.275 9.614 1.00 87.94 86 LEU A O 1
ATOM 715 N N . TYR A 1 87 ? -3.136 2.169 7.628 1.00 86.81 87 TYR A N 1
ATOM 716 C CA . TYR A 1 87 ? -4.365 2.925 7.449 1.00 86.81 87 TYR A CA 1
ATOM 717 C C . TYR A 1 87 ? -5.567 1.979 7.383 1.00 86.81 87 TYR A C 1
ATOM 719 O O . TYR A 1 87 ? -6.434 2.049 8.247 1.00 86.81 87 TYR A O 1
ATOM 727 N N . LEU A 1 88 ? -5.575 1.019 6.454 1.00 88.62 88 LEU A N 1
ATOM 728 C CA . LEU A 1 88 ? -6.697 0.095 6.268 1.00 88.62 88 LEU A CA 1
ATOM 729 C C . LEU A 1 88 ? -7.053 -0.677 7.552 1.00 88.62 88 LEU A C 1
ATOM 731 O O . LEU A 1 88 ? -8.224 -0.741 7.928 1.00 88.62 88 LEU A O 1
ATOM 735 N N . PHE A 1 89 ? -6.061 -1.243 8.245 1.00 91.25 89 PHE A N 1
ATOM 736 C CA . PHE A 1 89 ? -6.312 -2.077 9.425 1.00 91.25 89 PHE A CA 1
ATOM 737 C C . PHE A 1 89 ? -6.760 -1.245 10.618 1.00 91.25 89 PHE A C 1
ATOM 739 O O . PHE A 1 89 ? -7.667 -1.671 11.334 1.00 91.25 89 PHE A O 1
ATOM 746 N N . SER A 1 90 ? -6.199 -0.044 10.803 1.00 91.12 90 SER A N 1
ATOM 747 C CA . SER A 1 90 ? -6.672 0.865 11.852 1.00 91.12 90 SER A CA 1
ATOM 748 C C . SER A 1 90 ? -8.138 1.242 11.632 1.00 91.12 90 SER A C 1
ATOM 750 O O . SER A 1 90 ? -8.920 1.207 12.582 1.00 91.12 90 SER A O 1
ATOM 752 N N . GLY A 1 91 ? -8.543 1.491 10.381 1.00 90.19 91 GLY A N 1
ATOM 753 C CA . GLY A 1 91 ? -9.935 1.747 10.012 1.00 90.19 91 GLY A CA 1
ATOM 754 C C . GLY A 1 91 ? -10.867 0.572 10.322 1.00 90.19 91 GLY A C 1
ATOM 755 O O . GLY A 1 91 ? -11.901 0.761 10.962 1.00 90.19 91 GLY A O 1
ATOM 756 N N . VAL A 1 92 ? -10.499 -0.651 9.929 1.00 91.56 92 VAL A N 1
ATOM 757 C CA . VAL A 1 92 ? -11.315 -1.859 10.174 1.00 91.56 92 VAL A CA 1
ATOM 758 C C . VAL A 1 92 ? -11.472 -2.146 11.671 1.00 91.56 92 VAL A C 1
ATOM 760 O O . VAL A 1 92 ? -12.581 -2.413 12.139 1.00 91.56 92 VAL A O 1
ATOM 763 N N . ILE A 1 93 ? -10.392 -2.044 12.448 1.00 92.00 93 ILE A N 1
ATOM 764 C CA . ILE A 1 93 ? -10.428 -2.286 13.898 1.00 92.00 93 ILE A CA 1
ATOM 765 C C . ILE A 1 93 ? -11.226 -1.184 14.612 1.00 92.00 93 ILE A C 1
ATOM 767 O O . ILE A 1 93 ? -12.068 -1.479 15.464 1.00 92.00 93 ILE A O 1
ATOM 771 N N . ALA A 1 94 ? -11.033 0.084 14.239 1.00 91.19 94 ALA A N 1
ATOM 772 C CA . ALA A 1 94 ? -11.811 1.195 14.785 1.00 91.19 94 ALA A CA 1
ATOM 773 C C . ALA A 1 94 ? -13.313 1.056 14.474 1.00 91.19 94 ALA A C 1
ATOM 775 O O . ALA A 1 94 ? -14.154 1.261 15.355 1.00 91.19 94 ALA A O 1
ATOM 776 N N . PHE A 1 95 ? -13.655 0.640 13.250 1.00 90.62 95 PHE A N 1
ATOM 777 C CA . PHE A 1 95 ? -15.027 0.332 12.846 1.00 90.62 95 PHE A CA 1
ATOM 778 C C . PHE A 1 95 ? -15.628 -0.777 13.716 1.00 90.62 95 PHE A C 1
ATOM 780 O O . PHE A 1 95 ? -16.748 -0.634 14.205 1.00 90.62 95 PHE A O 1
ATOM 787 N N . ALA A 1 96 ? -14.885 -1.860 13.955 1.00 91.50 96 ALA A N 1
ATOM 788 C CA . ALA A 1 96 ? -15.326 -2.982 14.780 1.00 91.50 96 ALA A CA 1
ATOM 789 C C . ALA A 1 96 ? -15.642 -2.559 16.228 1.00 91.50 96 ALA A C 1
ATOM 791 O O . ALA A 1 96 ? -16.689 -2.930 16.776 1.00 91.50 96 ALA A O 1
ATOM 792 N N . ILE A 1 97 ? -14.787 -1.723 16.829 1.00 90.31 97 ILE A N 1
ATOM 793 C CA . ILE A 1 97 ? -15.017 -1.156 18.168 1.00 90.31 97 ILE A CA 1
ATOM 794 C C . ILE A 1 97 ? -16.300 -0.319 18.182 1.00 90.31 97 ILE A C 1
ATOM 796 O O . ILE A 1 97 ? -17.135 -0.480 19.070 1.00 90.31 97 ILE A O 1
ATOM 800 N N . LEU A 1 98 ? -16.507 0.549 17.194 1.00 89.62 98 LEU A N 1
ATOM 801 C CA . LEU A 1 98 ? -17.689 1.411 17.163 1.00 89.62 98 LEU A CA 1
ATOM 802 C C . LEU A 1 98 ? -18.983 0.686 16.840 1.00 89.62 98 LEU A C 1
ATOM 804 O O . LEU A 1 98 ? -20.017 0.994 17.431 1.00 89.62 98 LEU A O 1
ATOM 808 N N . TRP A 1 99 ? -18.942 -0.250 15.896 1.00 89.94 99 TRP A N 1
ATOM 809 C CA . TRP A 1 99 ? -20.095 -1.061 15.532 1.00 89.94 99 TRP A CA 1
ATOM 810 C C . TRP A 1 99 ? -20.574 -1.855 16.743 1.00 89.94 99 TRP A C 1
ATOM 812 O O . TRP A 1 99 ? -21.743 -1.770 17.126 1.00 89.94 99 TRP A O 1
ATOM 822 N N . SER A 1 100 ? -19.645 -2.547 17.406 1.00 91.06 100 SER A N 1
ATOM 823 C CA . SER A 1 100 ? -19.956 -3.301 18.618 1.00 91.06 100 SER A CA 1
ATOM 824 C C . SER A 1 100 ? -20.450 -2.393 19.747 1.00 91.06 100 SER A C 1
ATOM 826 O O . SER A 1 100 ? -21.370 -2.770 20.469 1.00 91.06 100 SER A O 1
ATOM 828 N N . MET A 1 101 ? -19.896 -1.186 19.883 1.00 89.12 101 MET A N 1
ATOM 829 C CA . MET A 1 101 ? -20.321 -0.212 20.889 1.00 89.12 101 MET A CA 1
ATOM 830 C C . MET A 1 101 ? -21.723 0.330 20.618 1.00 89.12 101 MET A C 1
ATOM 832 O O . MET A 1 101 ? -22.508 0.459 21.552 1.00 89.12 101 MET A O 1
ATOM 836 N N . ARG A 1 102 ? -22.067 0.612 19.356 1.00 88.81 102 ARG A N 1
ATOM 837 C CA . ARG A 1 102 ? -23.413 1.053 18.970 1.00 88.81 102 ARG A CA 1
ATOM 838 C C . ARG A 1 102 ? -24.453 -0.004 19.300 1.00 88.81 102 ARG A C 1
ATOM 840 O O . ARG A 1 102 ? -25.458 0.320 19.921 1.00 88.81 102 ARG A O 1
ATOM 847 N N . LEU A 1 103 ? -24.211 -1.245 18.884 1.00 87.31 103 LEU A N 1
ATOM 848 C CA . LEU A 1 103 ? -25.125 -2.355 19.152 1.00 87.31 103 LEU A CA 1
ATOM 849 C C . LEU A 1 103 ? -25.321 -2.549 20.657 1.00 87.31 103 LEU A C 1
ATOM 851 O O . LEU A 1 103 ? -26.450 -2.590 21.131 1.00 87.31 103 LEU A O 1
ATOM 855 N N . TYR A 1 104 ? -24.230 -2.549 21.424 1.00 86.19 104 TYR A N 1
ATOM 856 C CA . TYR A 1 104 ? -24.315 -2.667 22.875 1.00 86.19 104 TYR A CA 1
ATOM 857 C C . TYR A 1 104 ? -25.065 -1.494 23.529 1.00 86.19 104 TYR A C 1
ATOM 859 O O . TYR A 1 104 ? -25.836 -1.698 24.471 1.00 86.19 104 TYR A O 1
ATOM 867 N N . ASN A 1 105 ? -24.873 -0.273 23.020 1.00 85.69 105 ASN A N 1
ATOM 868 C CA . ASN A 1 105 ? -25.546 0.919 23.522 1.00 85.69 105 ASN A CA 1
ATOM 869 C C . ASN A 1 105 ? -27.058 0.908 23.253 1.00 85.69 105 ASN A C 1
ATOM 871 O O . ASN A 1 105 ? -27.812 1.349 24.117 1.00 85.69 105 ASN A O 1
ATOM 875 N N . LEU A 1 106 ? -27.501 0.376 22.109 1.00 85.38 106 LEU A N 1
ATOM 876 C CA . LEU A 1 106 ? -28.926 0.246 21.787 1.00 85.38 106 LEU A CA 1
ATOM 877 C C . LEU A 1 106 ? -29.666 -0.611 22.824 1.00 85.38 106 LEU A C 1
ATOM 879 O O . LEU A 1 106 ? -30.746 -0.226 23.268 1.00 85.38 106 LEU A O 1
ATOM 883 N N . ASP A 1 107 ? -29.051 -1.712 23.259 1.00 82.69 107 ASP A N 1
ATOM 884 C CA . ASP A 1 107 ? -29.686 -2.660 24.181 1.00 82.69 107 ASP A CA 1
ATOM 885 C C . ASP A 1 107 ? -29.512 -2.270 25.656 1.00 82.69 107 ASP A C 1
ATOM 887 O O . ASP A 1 107 ? -30.418 -2.451 26.469 1.00 82.69 107 ASP A O 1
ATOM 891 N N . ASN A 1 108 ? -28.347 -1.724 26.025 1.00 81.31 108 ASN A N 1
ATOM 892 C CA . ASN A 1 108 ? -27.957 -1.560 27.431 1.00 81.31 108 ASN A CA 1
ATOM 893 C C . ASN A 1 108 ? -27.773 -0.102 27.866 1.00 81.31 108 ASN A C 1
ATOM 895 O O . ASN A 1 108 ? -27.533 0.144 29.048 1.00 81.31 108 ASN A O 1
ATOM 899 N N . LYS A 1 109 ? -27.841 0.863 26.934 1.00 83.38 109 LYS A N 1
ATOM 900 C CA . LYS A 1 109 ? -27.563 2.301 27.147 1.00 83.38 109 LYS A CA 1
ATOM 901 C C . LYS A 1 109 ? -26.211 2.598 27.810 1.00 83.38 109 LYS A C 1
ATOM 903 O O . LYS A 1 109 ? -26.011 3.674 28.367 1.00 83.38 109 LYS A O 1
ATOM 908 N N . LYS A 1 110 ? -25.276 1.651 27.727 1.00 85.19 110 LYS A N 1
ATOM 909 C CA . LYS A 1 110 ? -23.925 1.728 28.288 1.00 85.19 110 LYS A CA 1
ATOM 910 C C . LYS A 1 110 ? -22.883 1.754 27.182 1.00 85.19 110 LYS A C 1
ATOM 912 O O . LYS A 1 110 ? -23.162 1.386 26.041 1.00 85.19 110 LYS A O 1
ATOM 917 N N . PHE A 1 111 ? -21.680 2.180 27.539 1.00 83.62 111 PHE A N 1
ATOM 918 C CA . PHE A 1 111 ? -20.509 2.169 26.667 1.00 83.62 111 PHE A CA 1
ATOM 919 C C . PHE A 1 111 ? -19.430 1.244 27.226 1.00 83.62 111 PHE A C 1
ATOM 921 O O . PHE A 1 111 ? -19.425 0.916 28.417 1.00 83.62 111 PHE A O 1
ATOM 928 N N . TYR A 1 112 ? -18.503 0.818 26.370 1.00 83.50 112 TYR A N 1
ATOM 929 C CA . TYR A 1 112 ? -17.330 0.095 26.844 1.00 83.50 112 TYR A CA 1
ATOM 930 C C . TYR A 1 112 ? -16.467 1.013 27.704 1.00 83.50 112 TYR A C 1
ATOM 932 O O . TYR A 1 112 ? -16.233 2.171 27.366 1.00 83.50 112 TYR A O 1
ATOM 940 N N . ASP A 1 113 ? -16.003 0.493 28.833 1.00 82.31 113 ASP A N 1
ATOM 941 C CA . ASP A 1 113 ? -14.982 1.145 29.635 1.00 82.31 113 ASP A CA 1
ATOM 942 C C . ASP A 1 113 ? -13.641 1.128 28.898 1.00 82.31 113 ASP A C 1
ATOM 944 O O . ASP A 1 113 ? -13.310 0.187 28.171 1.00 82.31 113 ASP A O 1
ATOM 948 N N . LYS A 1 114 ? -12.825 2.154 29.153 1.00 81.56 114 LYS A N 1
ATOM 949 C CA . LYS A 1 114 ? -11.479 2.284 28.578 1.00 81.56 114 LYS A CA 1
ATOM 950 C C . LYS A 1 114 ? -10.633 1.024 28.761 1.00 81.56 114 LYS A C 1
ATOM 952 O O . LYS A 1 114 ? -9.929 0.623 27.844 1.00 81.56 114 LYS A O 1
ATOM 957 N N . HIS A 1 115 ? -10.744 0.364 29.915 1.00 83.00 115 HIS A N 1
ATOM 958 C CA . HIS A 1 115 ? -9.983 -0.845 30.212 1.00 83.00 115 HIS A CA 1
ATOM 959 C C . HIS A 1 115 ? -10.369 -1.997 29.290 1.00 83.00 115 HIS A C 1
ATOM 961 O O . HIS A 1 115 ? -9.487 -2.728 28.852 1.00 83.00 115 HIS A O 1
ATOM 967 N N . THR A 1 116 ? -11.648 -2.128 28.936 1.00 86.38 116 THR A N 1
ATOM 968 C CA . THR A 1 116 ? -12.110 -3.145 27.984 1.00 86.38 116 THR A CA 1
ATOM 969 C C . THR A 1 116 ? -11.553 -2.890 26.590 1.00 86.38 116 THR A C 1
ATOM 971 O O . THR A 1 116 ? -11.069 -3.822 25.953 1.00 86.38 116 THR A O 1
ATOM 974 N N . VAL A 1 117 ? -11.552 -1.635 26.131 1.00 87.31 117 VAL A N 1
ATOM 975 C CA . VAL A 1 117 ? -10.997 -1.281 24.814 1.00 87.31 117 VAL A CA 1
ATOM 976 C C . VAL A 1 117 ? -9.478 -1.465 24.785 1.00 87.31 117 VAL A C 1
ATOM 978 O O . VAL A 1 117 ? -8.965 -2.085 23.860 1.00 87.31 117 VAL A O 1
ATOM 981 N N . LEU A 1 118 ? -8.763 -1.019 25.821 1.00 85.31 118 LEU A N 1
ATOM 982 C CA . LEU A 1 118 ? -7.320 -1.241 25.963 1.00 85.31 118 LEU A CA 1
ATOM 983 C C . LEU A 1 118 ? -6.969 -2.731 26.012 1.00 85.31 118 LEU A C 1
ATOM 985 O O . LEU A 1 118 ? -6.034 -3.158 25.345 1.00 85.31 118 LEU A O 1
ATOM 989 N N . THR A 1 119 ? -7.736 -3.531 26.760 1.00 86.69 119 THR A N 1
ATOM 990 C CA . THR A 1 119 ? -7.545 -4.990 26.825 1.00 86.69 119 THR A CA 1
ATOM 991 C C . THR A 1 119 ? -7.753 -5.62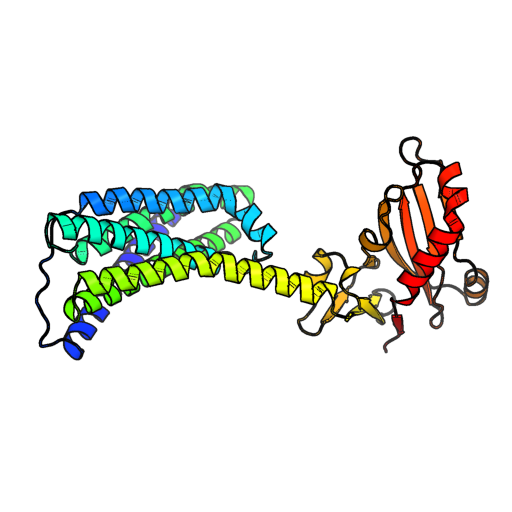4 25.455 1.00 86.69 119 THR A C 1
ATOM 993 O O . THR A 1 119 ? -6.964 -6.468 25.044 1.00 86.69 119 THR A O 1
ATOM 996 N N . TYR A 1 120 ? -8.781 -5.195 24.720 1.00 88.00 120 TYR A N 1
ATOM 997 C CA . TYR A 1 120 ? -9.030 -5.670 23.363 1.00 88.00 120 TYR A CA 1
ATOM 998 C C . TYR A 1 120 ? -7.880 -5.333 22.400 1.00 88.00 120 TYR A C 1
ATOM 1000 O O . TYR A 1 120 ? -7.417 -6.217 21.675 1.00 88.00 120 TYR A O 1
ATOM 1008 N N . ILE A 1 121 ? -7.408 -4.083 22.404 1.00 87.81 121 ILE A N 1
ATOM 1009 C CA . ILE A 1 121 ? -6.285 -3.639 21.567 1.00 87.81 121 ILE A CA 1
ATOM 1010 C C . ILE A 1 121 ? -5.032 -4.450 21.911 1.00 87.81 121 ILE A C 1
ATOM 1012 O O . ILE A 1 121 ? -4.422 -5.033 21.025 1.00 87.81 121 ILE A O 1
ATOM 1016 N N . PHE A 1 122 ? -4.725 -4.603 23.200 1.00 84.44 122 PHE A N 1
ATOM 1017 C CA . PHE A 1 122 ? -3.596 -5.407 23.660 1.00 84.44 122 PHE A CA 1
ATOM 1018 C C . PHE A 1 122 ? -3.675 -6.872 23.199 1.00 84.44 122 PHE A C 1
ATOM 1020 O O . PHE A 1 122 ? -2.689 -7.425 22.719 1.00 84.44 122 PHE A O 1
ATOM 1027 N N . ILE A 1 123 ? -4.847 -7.511 23.302 1.00 83.94 123 ILE A N 1
ATOM 1028 C CA . ILE A 1 123 ? -5.042 -8.884 22.807 1.00 83.94 123 ILE A CA 1
ATOM 1029 C C . ILE A 1 123 ? -4.864 -8.941 21.284 1.00 83.94 123 ILE A C 1
ATOM 1031 O O . ILE A 1 123 ? -4.244 -9.874 20.780 1.00 83.94 123 ILE A O 1
ATOM 1035 N N . SER A 1 124 ? -5.377 -7.951 20.552 1.00 84.44 124 SER A N 1
ATOM 1036 C CA . SER A 1 124 ? -5.232 -7.877 19.093 1.00 84.44 124 SER A CA 1
ATOM 1037 C C . SER A 1 124 ? -3.765 -7.748 18.683 1.00 84.44 124 SER A C 1
ATOM 1039 O O . SER A 1 124 ? -3.309 -8.476 17.803 1.00 84.44 124 SER A O 1
ATOM 1041 N N . ASP A 1 125 ? -3.009 -6.901 19.380 1.00 83.88 125 ASP A N 1
ATOM 1042 C CA . ASP A 1 125 ? -1.569 -6.733 19.187 1.00 83.88 125 ASP A CA 1
ATOM 1043 C C . ASP A 1 125 ? -0.824 -8.038 19.434 1.00 83.88 125 ASP A C 1
ATOM 1045 O O . ASP A 1 125 ? -0.021 -8.456 18.602 1.00 83.88 125 ASP A O 1
ATOM 1049 N N . LEU A 1 126 ? -1.139 -8.736 20.529 1.00 82.38 126 LEU A N 1
ATOM 1050 C CA . LEU A 1 126 ? -0.565 -10.050 20.817 1.00 82.38 126 LEU A CA 1
ATOM 1051 C C . LEU A 1 126 ? -0.826 -11.057 19.697 1.00 82.38 126 LEU A C 1
ATOM 1053 O O . LEU A 1 126 ? 0.081 -11.811 19.353 1.00 82.38 126 LEU A O 1
ATOM 1057 N N . VAL A 1 127 ? -2.021 -11.061 19.101 1.00 83.19 127 VAL A N 1
ATOM 1058 C CA . VAL A 1 127 ? -2.333 -11.939 17.963 1.00 83.19 127 VAL A CA 1
ATOM 1059 C C . VAL A 1 127 ? -1.472 -11.586 16.749 1.00 83.19 127 VAL A C 1
ATOM 1061 O O . VAL A 1 127 ? -0.845 -12.484 16.185 1.00 83.19 127 VAL A O 1
ATOM 1064 N N . PHE A 1 128 ? -1.380 -10.305 16.375 1.00 80.44 128 PHE A N 1
ATOM 1065 C CA . PHE A 1 128 ? -0.524 -9.862 15.267 1.00 80.44 128 PHE A CA 1
ATOM 1066 C C . PHE A 1 128 ? 0.941 -10.253 15.498 1.00 80.44 128 PHE A C 1
ATOM 1068 O O . PHE A 1 128 ? 1.573 -10.859 14.633 1.00 80.44 128 PHE A O 1
ATOM 1075 N N . LEU A 1 129 ? 1.475 -9.982 16.684 1.00 78.69 129 LEU A N 1
ATOM 1076 C CA . LEU A 1 129 ? 2.859 -10.306 17.026 1.00 78.69 129 LEU A CA 1
ATOM 1077 C C . LEU A 1 129 ? 3.113 -11.797 17.061 1.00 78.69 129 LEU A C 1
ATOM 1079 O O . LEU A 1 129 ? 4.179 -12.237 16.648 1.00 78.69 129 LEU A O 1
ATOM 1083 N N . PHE A 1 130 ? 2.165 -12.580 17.569 1.00 81.06 130 PHE A N 1
ATOM 1084 C CA . PHE A 1 130 ? 2.334 -14.019 17.621 1.00 81.06 130 PHE A CA 1
ATOM 1085 C C . PHE A 1 130 ? 2.411 -14.584 16.202 1.00 81.06 130 PHE A C 1
ATOM 1087 O O . PHE A 1 130 ? 3.310 -15.357 15.881 1.00 81.06 130 PHE A O 1
ATOM 1094 N N . LEU A 1 131 ? 1.514 -14.132 15.328 1.00 79.88 131 LEU A N 1
ATOM 1095 C CA . LEU A 1 131 ? 1.422 -14.619 13.960 1.00 79.88 131 LEU A CA 1
ATOM 1096 C C . LEU A 1 131 ? 2.645 -14.199 13.130 1.00 79.88 131 LEU A C 1
ATOM 1098 O O . LEU A 1 131 ? 3.288 -15.039 12.504 1.00 79.88 131 LEU A O 1
ATOM 1102 N N . PHE A 1 132 ? 3.052 -12.931 13.185 1.00 74.44 132 PHE A N 1
ATOM 1103 C CA . PHE A 1 132 ? 4.231 -12.467 12.451 1.00 74.44 132 PHE A CA 1
ATOM 1104 C C . PHE A 1 132 ? 5.551 -12.896 13.114 1.00 74.44 132 PHE A C 1
ATOM 1106 O O . PHE A 1 132 ? 6.478 -13.323 12.431 1.00 74.44 132 PHE A O 1
ATOM 1113 N N . GLY A 1 133 ? 5.638 -12.856 14.440 1.00 71.25 133 GLY A N 1
ATOM 1114 C CA . GLY A 1 133 ? 6.850 -13.156 15.201 1.00 71.25 133 GLY A CA 1
ATOM 1115 C C . GLY A 1 133 ? 7.180 -14.645 15.323 1.00 71.25 133 GLY A C 1
ATOM 1116 O O . GLY A 1 133 ? 8.359 -14.984 15.287 1.00 71.25 133 GLY A O 1
ATOM 1117 N N . PHE A 1 134 ? 6.192 -15.542 15.441 1.00 72.75 134 PHE A N 1
ATOM 1118 C CA . PHE A 1 134 ? 6.447 -16.989 15.557 1.00 72.75 134 PHE A CA 1
ATOM 1119 C C . PHE A 1 134 ? 6.285 -17.766 14.251 1.00 72.75 134 PHE A C 1
ATOM 1121 O O . PHE A 1 134 ? 6.832 -18.862 14.150 1.00 72.75 134 PHE A O 1
ATOM 1128 N N . ILE A 1 135 ? 5.570 -17.230 13.257 1.00 73.06 135 ILE A N 1
ATOM 1129 C CA . ILE A 1 135 ? 5.385 -17.915 11.969 1.00 73.06 135 ILE A CA 1
ATOM 1130 C C . ILE A 1 135 ? 6.256 -17.259 10.898 1.00 73.06 135 ILE A C 1
ATOM 1132 O O . ILE A 1 135 ? 7.155 -17.899 10.357 1.00 73.06 135 ILE A O 1
ATOM 1136 N N . VAL A 1 136 ? 6.041 -15.970 10.623 1.00 73.75 136 VAL A N 1
ATOM 1137 C CA . VAL A 1 136 ? 6.660 -15.285 9.473 1.00 73.75 136 VAL A CA 1
ATOM 1138 C C . VAL A 1 136 ? 8.158 -15.050 9.675 1.00 73.75 136 VAL A C 1
ATOM 1140 O O . VAL A 1 136 ? 8.969 -15.384 8.815 1.00 73.75 136 VAL A O 1
ATOM 1143 N N . VAL A 1 137 ? 8.554 -14.506 10.821 1.00 74.75 137 VAL A N 1
ATOM 1144 C CA . VAL A 1 137 ? 9.949 -14.136 11.094 1.00 74.75 137 VAL A CA 1
ATOM 1145 C C . VAL A 1 137 ? 10.895 -15.349 11.105 1.00 74.75 137 VAL A C 1
ATOM 1147 O O . VAL A 1 137 ? 11.946 -15.262 10.468 1.00 74.75 137 VAL A O 1
ATOM 1150 N N . PRO A 1 138 ? 10.565 -16.493 11.743 1.00 72.62 138 PRO A N 1
ATOM 1151 C CA . PRO A 1 138 ? 11.411 -17.683 11.678 1.00 72.62 138 PRO A CA 1
ATOM 1152 C C . PRO A 1 138 ? 11.538 -18.243 10.259 1.00 72.62 138 PRO A C 1
ATOM 1154 O O . PRO A 1 138 ? 12.637 -18.623 9.863 1.00 72.62 138 PRO A O 1
ATOM 1157 N N . LEU A 1 139 ? 10.458 -18.237 9.469 1.00 71.88 139 LEU A N 1
ATOM 1158 C CA . LEU A 1 139 ? 10.502 -18.642 8.059 1.00 71.88 139 LEU A CA 1
ATOM 1159 C C . LEU A 1 139 ? 11.471 -17.767 7.252 1.00 71.88 139 LEU A C 1
ATOM 1161 O O . LEU A 1 139 ? 12.291 -18.285 6.497 1.00 71.88 139 LEU A O 1
ATOM 1165 N N . ILE A 1 140 ? 11.434 -16.448 7.451 1.00 73.38 140 ILE A N 1
ATOM 1166 C CA . ILE A 1 140 ? 12.321 -15.518 6.739 1.00 73.38 140 ILE A CA 1
ATOM 1167 C C . ILE A 1 140 ? 13.771 -15.639 7.213 1.00 73.38 140 ILE A C 1
ATOM 1169 O O . ILE A 1 140 ? 14.685 -15.546 6.395 1.00 73.38 140 ILE A O 1
ATOM 1173 N N . ALA A 1 141 ? 13.993 -15.894 8.503 1.00 69.50 141 ALA A N 1
ATOM 1174 C CA . ALA A 1 141 ? 15.330 -16.149 9.031 1.00 69.50 141 ALA A CA 1
ATOM 1175 C C . ALA A 1 141 ? 15.961 -17.416 8.423 1.00 69.50 141 ALA A C 1
ATOM 1177 O O . ALA A 1 141 ? 17.173 -17.447 8.232 1.00 69.50 141 ALA A O 1
ATOM 1178 N N . ILE A 1 142 ? 15.147 -18.433 8.107 1.00 73.00 142 ILE A N 1
ATOM 1179 C CA . ILE A 1 142 ? 15.594 -19.688 7.482 1.00 73.00 142 ILE A CA 1
ATOM 1180 C C . ILE A 1 142 ? 15.837 -19.517 5.973 1.00 73.00 142 ILE A C 1
ATOM 1182 O O . ILE A 1 142 ? 16.828 -20.029 5.463 1.00 73.00 142 ILE A O 1
ATOM 1186 N N . ILE A 1 143 ? 14.942 -18.827 5.256 1.00 74.88 143 ILE A N 1
ATOM 1187 C CA . ILE A 1 143 ? 14.973 -18.733 3.780 1.00 74.88 143 ILE A CA 1
ATOM 1188 C C . ILE A 1 143 ? 15.882 -17.597 3.283 1.00 74.88 143 ILE A C 1
ATOM 1190 O O . ILE A 1 143 ? 16.453 -17.689 2.200 1.00 74.88 143 ILE A O 1
ATOM 1194 N N . GLY A 1 144 ? 15.985 -16.506 4.041 1.00 72.12 144 GLY A N 1
ATOM 1195 C CA . GLY A 1 144 ? 16.730 -15.308 3.662 1.00 72.12 144 GLY A CA 1
ATOM 1196 C C . GLY A 1 144 ? 17.996 -15.134 4.491 1.00 72.12 144 GLY A C 1
ATOM 1197 O O . GLY A 1 144 ? 19.038 -15.707 4.190 1.00 72.12 144 GLY A O 1
ATOM 1198 N N . SER A 1 145 ? 17.913 -14.287 5.517 1.00 78.50 145 SER A N 1
ATOM 1199 C CA . SER A 1 145 ? 19.009 -14.048 6.455 1.00 78.50 145 SER A CA 1
ATOM 1200 C C . SER A 1 145 ? 18.489 -13.561 7.815 1.00 78.50 145 SER A C 1
ATOM 1202 O O . SER A 1 145 ? 17.405 -12.968 7.885 1.00 78.50 145 SER A O 1
ATOM 1204 N N . PRO A 1 146 ? 19.260 -13.754 8.903 1.00 73.56 146 PRO A N 1
ATOM 1205 C CA . PRO A 1 146 ? 18.923 -13.224 10.225 1.00 73.56 146 PRO A CA 1
ATOM 1206 C C . PRO A 1 146 ? 18.767 -11.697 10.253 1.00 73.56 146 PRO A C 1
ATOM 1208 O O . PRO A 1 146 ? 17.868 -11.195 10.923 1.00 73.56 146 PRO A O 1
ATOM 1211 N N . ASP A 1 147 ? 19.579 -10.960 9.488 1.00 74.06 147 ASP A N 1
ATOM 1212 C CA . ASP A 1 147 ? 19.508 -9.492 9.422 1.00 74.06 147 ASP A CA 1
ATOM 1213 C C . ASP A 1 147 ? 18.203 -9.019 8.777 1.00 74.06 147 ASP A C 1
ATOM 1215 O O . ASP A 1 147 ? 17.534 -8.110 9.275 1.00 74.06 147 ASP A O 1
ATOM 1219 N N . ARG A 1 148 ? 17.781 -9.698 7.701 1.00 70.31 148 ARG A N 1
ATOM 1220 C CA . ARG A 1 148 ? 16.502 -9.427 7.037 1.00 70.31 148 ARG A CA 1
ATOM 1221 C C . ARG A 1 148 ? 15.321 -9.753 7.948 1.00 70.31 148 ARG A C 1
ATOM 1223 O O . ARG A 1 148 ? 14.345 -9.009 7.969 1.00 70.31 148 ARG A O 1
ATOM 1230 N N . ALA A 1 149 ? 15.420 -10.825 8.733 1.00 74.00 149 ALA A N 1
ATOM 1231 C CA . ALA A 1 149 ? 14.424 -11.149 9.749 1.00 74.00 149 ALA A CA 1
ATOM 1232 C C . ALA A 1 149 ? 14.366 -10.077 10.853 1.00 74.00 149 ALA A C 1
ATOM 1234 O O . ALA A 1 149 ? 13.274 -9.673 11.245 1.00 74.00 149 ALA A O 1
ATOM 1235 N N . GLY A 1 150 ? 15.517 -9.565 11.303 1.00 73.19 150 GLY A N 1
ATOM 1236 C CA . GLY A 1 150 ? 15.603 -8.472 12.277 1.00 73.19 150 GLY A CA 1
ATOM 1237 C C . GLY A 1 150 ? 14.955 -7.171 11.793 1.00 73.19 150 GLY A C 1
ATOM 1238 O O . GLY A 1 150 ? 14.208 -6.543 12.542 1.00 73.19 150 GLY A O 1
ATOM 1239 N N . TYR A 1 151 ? 15.171 -6.795 10.529 1.00 77.25 151 TYR A N 1
ATOM 1240 C CA . TYR A 1 151 ? 14.511 -5.632 9.922 1.00 77.25 151 TYR A CA 1
ATOM 1241 C C . TYR A 1 151 ? 12.982 -5.777 9.914 1.00 77.25 151 TYR A C 1
ATOM 1243 O O . TYR A 1 151 ? 12.270 -4.884 10.368 1.00 77.25 151 TYR A O 1
ATOM 1251 N N . ILE A 1 152 ? 12.478 -6.939 9.493 1.00 77.25 152 ILE A N 1
ATOM 1252 C CA . ILE A 1 152 ? 11.035 -7.209 9.420 1.00 77.25 152 ILE A CA 1
ATOM 1253 C C . ILE A 1 152 ? 10.389 -7.218 10.806 1.00 77.25 152 ILE A C 1
ATOM 1255 O O . ILE A 1 152 ? 9.281 -6.716 10.968 1.00 77.25 152 ILE A O 1
ATOM 1259 N N . ILE A 1 153 ? 11.078 -7.746 11.822 1.00 79.50 153 ILE A N 1
ATOM 1260 C CA . ILE A 1 153 ? 10.615 -7.665 13.213 1.00 79.50 153 ILE A CA 1
ATOM 1261 C C . ILE A 1 153 ? 10.383 -6.202 13.618 1.00 79.50 153 ILE A C 1
ATOM 1263 O O . ILE A 1 153 ? 9.336 -5.884 14.179 1.00 79.50 153 ILE A O 1
ATOM 1267 N N . ASN A 1 154 ? 11.328 -5.307 13.311 1.00 78.56 154 ASN A N 1
ATOM 1268 C CA . ASN A 1 154 ? 11.201 -3.887 13.647 1.00 78.56 154 ASN A CA 1
ATOM 1269 C C . ASN A 1 154 ? 10.030 -3.220 12.914 1.00 78.56 154 ASN A C 1
ATOM 1271 O O . ASN A 1 154 ? 9.304 -2.435 13.523 1.00 78.56 154 ASN A O 1
ATOM 1275 N N . GLU A 1 155 ? 9.808 -3.551 11.641 1.00 80.75 155 GLU A N 1
ATOM 1276 C CA . GLU A 1 155 ? 8.647 -3.055 10.893 1.00 80.75 155 GLU A CA 1
ATOM 1277 C C . GLU A 1 155 ? 7.329 -3.549 11.494 1.00 80.75 155 GLU A C 1
ATOM 1279 O O . GLU A 1 155 ? 6.416 -2.754 11.709 1.00 80.75 155 GLU A O 1
ATOM 1284 N N . VAL A 1 156 ? 7.232 -4.838 11.836 1.00 83.00 156 VAL A N 1
ATOM 1285 C CA . VAL A 1 156 ? 6.047 -5.408 12.499 1.00 83.00 156 VAL A CA 1
ATOM 1286 C C . VAL A 1 156 ? 5.794 -4.713 13.839 1.00 83.00 156 VAL A C 1
ATOM 1288 O O . VAL A 1 156 ? 4.652 -4.384 14.159 1.00 83.00 156 VAL A O 1
ATOM 1291 N N . PHE A 1 157 ? 6.844 -4.428 14.609 1.00 80.56 157 PHE A N 1
ATOM 1292 C CA . PHE A 1 157 ? 6.723 -3.691 15.865 1.00 80.56 157 PHE A CA 1
ATOM 1293 C C . PHE A 1 157 ? 6.217 -2.264 15.670 1.00 80.56 157 PHE A C 1
ATOM 1295 O O . PHE A 1 157 ? 5.270 -1.852 16.344 1.00 80.56 157 PHE A O 1
ATOM 1302 N N . ALA A 1 158 ? 6.813 -1.521 14.736 1.00 82.88 158 ALA A N 1
ATOM 1303 C CA . ALA A 1 158 ? 6.371 -0.172 14.403 1.00 82.88 158 ALA A CA 1
ATOM 1304 C C . ALA A 1 158 ? 4.913 -0.166 13.921 1.00 82.88 158 ALA A C 1
ATOM 1306 O O . ALA A 1 158 ? 4.142 0.720 14.298 1.00 82.88 158 ALA A O 1
ATOM 1307 N N . PHE A 1 159 ? 4.523 -1.175 13.140 1.00 86.75 159 PHE A N 1
ATOM 1308 C CA . PHE A 1 159 ? 3.162 -1.355 12.652 1.00 86.75 159 PHE A CA 1
ATOM 1309 C C . PHE A 1 159 ? 2.163 -1.535 13.796 1.00 86.75 159 PHE A C 1
ATOM 1311 O O . PHE A 1 159 ? 1.203 -0.776 13.887 1.00 86.75 159 PHE A O 1
ATOM 1318 N N . VAL A 1 160 ? 2.405 -2.499 14.690 1.00 86.69 160 VAL A N 1
ATOM 1319 C CA . VAL A 1 160 ? 1.501 -2.825 15.806 1.00 86.69 160 VAL A CA 1
ATOM 1320 C C . VAL A 1 160 ? 1.358 -1.642 16.767 1.00 86.69 160 VAL A C 1
ATOM 1322 O O . VAL A 1 160 ? 0.244 -1.257 17.111 1.00 86.69 160 VAL A O 1
ATOM 1325 N N . LEU A 1 161 ? 2.464 -0.984 17.137 1.00 84.69 161 LEU A N 1
ATOM 1326 C CA . LEU A 1 161 ? 2.408 0.190 18.017 1.00 84.69 161 LEU A CA 1
ATOM 1327 C C . LEU A 1 161 ? 1.636 1.353 17.384 1.00 84.69 161 LEU A C 1
ATOM 1329 O O . LEU A 1 161 ? 0.824 2.000 18.051 1.00 84.69 161 LEU A O 1
ATOM 1333 N N . SER A 1 162 ? 1.866 1.606 16.093 1.00 85.19 162 SER A N 1
ATOM 1334 C CA . SER A 1 162 ? 1.172 2.669 15.363 1.00 85.19 162 SER A CA 1
ATOM 1335 C C . SER A 1 162 ? -0.317 2.364 15.215 1.00 85.19 162 SER A C 1
ATOM 1337 O O . SER A 1 162 ? -1.148 3.250 15.410 1.00 85.19 162 SER A O 1
ATOM 1339 N N . LEU A 1 163 ? -0.661 1.106 14.923 1.00 89.75 163 LEU A N 1
ATOM 1340 C CA . LEU A 1 163 ? -2.036 0.630 14.791 1.00 89.75 163 LEU A CA 1
ATOM 1341 C C . LEU A 1 163 ? -2.819 0.903 16.078 1.00 89.75 163 LEU A C 1
ATOM 1343 O O . LEU A 1 163 ? -3.871 1.544 16.044 1.00 89.75 163 LEU A O 1
ATOM 1347 N N . SER A 1 164 ? -2.261 0.499 17.216 1.00 88.50 164 SER A N 1
ATOM 1348 C CA . SER A 1 164 ? -2.869 0.677 18.535 1.00 88.50 164 SER A CA 1
ATOM 1349 C C . SER A 1 164 ? -2.999 2.130 18.942 1.00 88.50 164 SER A C 1
ATOM 1351 O O . SER A 1 164 ? -4.045 2.531 19.458 1.00 88.50 164 SER A O 1
ATOM 1353 N N . ALA A 1 165 ? -1.985 2.947 18.654 1.00 85.25 165 ALA A N 1
ATOM 1354 C CA . ALA A 1 165 ? -2.043 4.379 18.912 1.00 85.25 165 ALA A CA 1
ATOM 1355 C C . ALA A 1 165 ? -3.174 5.050 18.119 1.00 85.25 165 ALA A C 1
ATOM 1357 O O . ALA A 1 165 ? -3.963 5.797 18.700 1.00 85.25 165 ALA A O 1
ATOM 1358 N N . ILE A 1 166 ? -3.298 4.748 16.821 1.00 88.12 166 ILE A N 1
ATOM 1359 C CA . ILE A 1 166 ? -4.341 5.317 15.954 1.00 88.12 166 ILE A CA 1
ATOM 1360 C C . ILE A 1 166 ? -5.731 4.874 16.420 1.00 88.12 166 ILE A C 1
ATOM 1362 O O . ILE A 1 166 ? -6.612 5.713 16.618 1.00 88.12 166 ILE A O 1
ATOM 1366 N N . VAL A 1 167 ? -5.929 3.570 16.635 1.00 91.00 167 VAL A N 1
ATOM 1367 C CA . VAL A 1 167 ? -7.221 3.006 17.054 1.00 91.00 167 VAL A CA 1
ATOM 1368 C C . VAL A 1 167 ? -7.647 3.563 18.415 1.00 91.00 167 VAL A C 1
ATOM 1370 O O . VAL A 1 167 ? -8.804 3.960 18.585 1.00 91.00 167 VAL A O 1
ATOM 1373 N N . TYR A 1 168 ? -6.726 3.643 19.381 1.00 87.62 168 TYR A N 1
ATOM 1374 C CA . TYR A 1 168 ? -7.038 4.175 20.706 1.00 87.62 168 TYR A CA 1
ATOM 1375 C C . TYR A 1 168 ? -7.308 5.681 20.682 1.00 87.62 168 TYR A C 1
ATOM 1377 O O . TYR A 1 168 ? -8.276 6.134 21.293 1.00 87.62 168 TYR A O 1
ATOM 1385 N N . ALA A 1 169 ? -6.506 6.461 19.949 1.00 84.50 169 ALA A N 1
ATOM 1386 C CA . ALA A 1 169 ? -6.742 7.894 19.782 1.00 84.50 169 ALA A CA 1
ATOM 1387 C C . ALA A 1 169 ? -8.118 8.156 19.156 1.00 84.50 169 ALA A C 1
ATOM 1389 O O . ALA A 1 169 ? -8.867 9.016 19.622 1.00 84.50 169 ALA A O 1
ATOM 1390 N N . PHE A 1 170 ? -8.487 7.364 18.151 1.00 87.88 170 PHE A N 1
ATOM 1391 C CA . PHE A 1 170 ? -9.794 7.442 17.518 1.00 87.88 170 PHE A CA 1
ATOM 1392 C C . PHE A 1 170 ? -10.944 7.101 18.488 1.00 87.88 170 PHE A C 1
ATOM 1394 O O . PHE A 1 170 ? -11.941 7.833 18.555 1.00 87.88 170 PHE A O 1
ATOM 1401 N N . TYR A 1 171 ? -10.803 6.033 19.284 1.00 88.75 171 TYR A N 1
ATOM 1402 C CA . TYR A 1 171 ? -11.756 5.701 20.350 1.00 88.75 171 TYR A CA 1
ATOM 1403 C C . TYR A 1 171 ? -11.901 6.857 21.346 1.00 88.75 171 TYR A C 1
ATOM 1405 O O . TYR A 1 171 ? -13.019 7.240 21.682 1.00 88.75 171 TYR A O 1
ATOM 1413 N N . LEU A 1 172 ? -10.785 7.444 21.777 1.00 84.56 172 LEU A N 1
ATOM 1414 C CA . LEU A 1 172 ? -10.759 8.528 22.751 1.00 84.56 172 LEU A CA 1
ATOM 1415 C C . LEU A 1 172 ? -11.465 9.778 22.220 1.00 84.56 172 LEU A C 1
ATOM 1417 O O . LEU A 1 172 ? -12.327 10.320 22.907 1.00 84.56 172 LEU A O 1
ATOM 1421 N N . ILE A 1 173 ? -11.181 10.187 20.980 1.00 84.12 173 ILE A N 1
ATOM 1422 C CA . ILE A 1 173 ? -11.888 11.294 20.315 1.00 84.12 173 ILE A CA 1
ATOM 1423 C C . ILE A 1 173 ? -13.394 11.012 20.280 1.00 84.12 173 ILE A C 1
ATOM 1425 O O . ILE A 1 173 ? -14.196 11.862 20.662 1.00 84.12 173 ILE A O 1
ATOM 1429 N N . THR A 1 174 ? -13.784 9.798 19.890 1.00 86.19 174 THR A N 1
ATOM 1430 C CA . THR A 1 174 ? -15.196 9.402 19.822 1.00 86.19 174 THR A CA 1
ATOM 1431 C C . THR A 1 174 ? -15.869 9.423 21.198 1.00 86.19 174 THR A C 1
ATOM 1433 O O . THR A 1 174 ? -16.975 9.944 21.348 1.00 86.19 174 THR A O 1
ATOM 1436 N N . TYR A 1 175 ? -15.191 8.910 22.223 1.00 83.69 175 TYR A N 1
ATOM 1437 C CA . TYR A 1 175 ? -15.665 8.917 23.602 1.00 83.69 175 TYR A CA 1
ATOM 1438 C C . TYR A 1 175 ? -15.858 10.345 24.132 1.00 83.69 175 TYR A C 1
ATOM 1440 O O . TYR A 1 175 ? -16.877 10.643 24.756 1.00 83.69 175 TYR A O 1
ATOM 1448 N N . LEU A 1 176 ? -14.934 11.258 23.817 1.00 79.56 176 LEU A N 1
ATOM 1449 C CA . LEU A 1 176 ? -15.075 12.683 24.129 1.00 79.56 176 LEU A CA 1
ATOM 1450 C C . LEU A 1 176 ? -16.270 13.310 23.398 1.00 79.56 176 LEU A C 1
ATOM 1452 O O . LEU A 1 176 ? -17.041 14.056 24.004 1.00 79.56 176 LEU A O 1
ATOM 1456 N N . CYS A 1 177 ? -16.493 12.965 22.127 1.00 83.56 177 CYS A N 1
ATOM 1457 C CA . CYS A 1 177 ? -17.677 13.414 21.397 1.00 83.56 177 CYS A CA 1
ATOM 1458 C C . CYS A 1 177 ? -18.979 12.941 22.062 1.00 83.56 177 CYS A C 1
ATOM 1460 O O . CYS A 1 177 ? -19.925 13.724 22.143 1.00 83.56 177 CYS A O 1
ATOM 1462 N N . PHE A 1 178 ? -19.039 11.713 22.587 1.00 84.75 178 PHE A N 1
ATOM 1463 C CA . PHE A 1 178 ? -20.220 11.239 23.319 1.00 84.75 178 PHE A CA 1
ATOM 1464 C C . PHE A 1 178 ? -20.478 12.013 24.617 1.00 84.75 178 PHE A C 1
ATOM 1466 O O . PHE A 1 178 ? -21.636 12.166 25.003 1.00 84.75 178 PHE A O 1
ATOM 1473 N N . LYS A 1 179 ? -19.436 12.523 25.289 1.00 79.00 179 LYS A N 1
ATOM 1474 C CA . LYS A 1 179 ? -19.606 13.335 26.509 1.00 79.00 179 LYS A CA 1
ATOM 1475 C C . LYS A 1 179 ? -20.141 14.734 26.201 1.00 79.00 179 LYS A C 1
ATOM 1477 O O . LYS A 1 179 ? -20.903 15.295 26.993 1.00 79.00 179 LYS A O 1
ATOM 1482 N N . ALA A 1 180 ? -19.756 15.281 25.048 1.00 77.75 180 ALA A N 1
ATOM 1483 C CA . ALA A 1 180 ? -20.099 16.635 24.629 1.00 77.75 180 ALA A CA 1
ATOM 1484 C C . ALA A 1 180 ? -21.427 16.730 23.853 1.00 77.75 180 ALA A C 1
ATOM 1486 O O . ALA A 1 180 ? -22.134 17.733 23.958 1.00 77.75 180 ALA A O 1
ATOM 1487 N N . PHE A 1 181 ? -21.784 15.704 23.076 1.00 82.56 181 PHE A N 1
ATOM 1488 C CA . PHE A 1 181 ? -22.881 15.752 22.106 1.00 82.56 181 PHE A CA 1
ATOM 1489 C C . PHE A 1 181 ? -23.914 14.635 22.314 1.00 82.56 181 PHE A C 1
ATOM 1491 O O . PHE A 1 181 ? -23.749 13.723 23.116 1.00 82.56 181 PHE A O 1
ATOM 1498 N N . ASN A 1 182 ? -25.033 14.711 21.586 1.00 85.25 182 ASN A N 1
ATOM 1499 C CA . ASN A 1 182 ? -26.044 13.655 21.598 1.00 85.25 182 ASN A CA 1
ATOM 1500 C C . ASN A 1 182 ? -25.500 12.376 20.931 1.00 85.25 182 ASN A C 1
ATOM 1502 O O . ASN A 1 182 ? -25.040 12.424 19.791 1.00 85.25 182 ASN A O 1
ATOM 1506 N N . VAL A 1 183 ? -25.611 11.246 21.632 1.00 85.31 183 VAL A N 1
ATOM 1507 C CA . VAL A 1 183 ? -25.062 9.937 21.241 1.00 85.31 183 VAL A CA 1
ATOM 1508 C C . VAL A 1 183 ? -25.503 9.494 19.845 1.00 85.31 183 VAL A C 1
ATOM 1510 O O . VAL A 1 183 ? -24.655 9.151 19.022 1.00 85.31 183 VAL A O 1
ATOM 1513 N N . ASP A 1 184 ? -26.800 9.565 19.537 1.00 86.00 184 ASP A N 1
ATOM 1514 C CA . ASP A 1 184 ? -27.330 9.146 18.234 1.00 86.00 184 ASP A CA 1
ATOM 1515 C C . ASP A 1 184 ? -26.777 10.007 17.096 1.00 86.00 184 ASP A C 1
ATOM 1517 O O . ASP A 1 184 ? -26.455 9.505 16.015 1.00 86.00 184 ASP A O 1
ATOM 1521 N N . LYS A 1 185 ? -26.612 11.313 17.347 1.00 87.50 185 LYS A N 1
ATOM 1522 C CA . LYS A 1 185 ? -25.999 12.234 16.380 1.00 87.50 185 LYS A CA 1
ATOM 1523 C C . LYS A 1 185 ? -24.522 11.915 16.161 1.00 87.50 185 LYS A C 1
ATOM 1525 O O . LYS A 1 185 ? -24.086 11.920 15.011 1.00 87.50 185 LYS A O 1
ATOM 1530 N N . VAL A 1 186 ? -23.777 11.615 17.228 1.00 88.38 186 VAL A N 1
ATOM 1531 C CA . VAL A 1 186 ? -22.355 11.244 17.140 1.00 88.38 186 VAL A CA 1
ATOM 1532 C C . VAL A 1 186 ? -22.199 9.953 16.346 1.00 88.38 186 VAL A C 1
ATOM 1534 O O . VAL A 1 186 ? -21.443 9.940 15.378 1.00 88.38 186 VAL A O 1
ATOM 1537 N N . PHE A 1 187 ? -22.973 8.908 16.660 1.00 89.50 187 PHE A N 1
ATOM 1538 C CA . PHE A 1 187 ? -22.947 7.676 15.872 1.00 89.50 187 PHE A CA 1
ATOM 1539 C C . PHE A 1 187 ? -23.286 7.944 14.407 1.00 89.50 187 PHE A C 1
ATOM 1541 O O . PHE A 1 187 ? -22.546 7.504 13.535 1.00 89.50 187 PHE A O 1
ATOM 1548 N N . LYS A 1 188 ? -24.359 8.690 14.108 1.00 88.75 188 LYS A N 1
ATOM 1549 C CA . LYS A 1 188 ? -24.741 9.000 12.721 1.00 88.75 188 LYS A CA 1
ATOM 1550 C C . LYS A 1 188 ? -23.618 9.708 11.957 1.00 88.75 188 LYS A C 1
ATOM 1552 O O . LYS A 1 188 ? -23.338 9.329 10.824 1.00 88.75 188 LYS A O 1
ATOM 1557 N N . PHE A 1 189 ? -22.976 10.7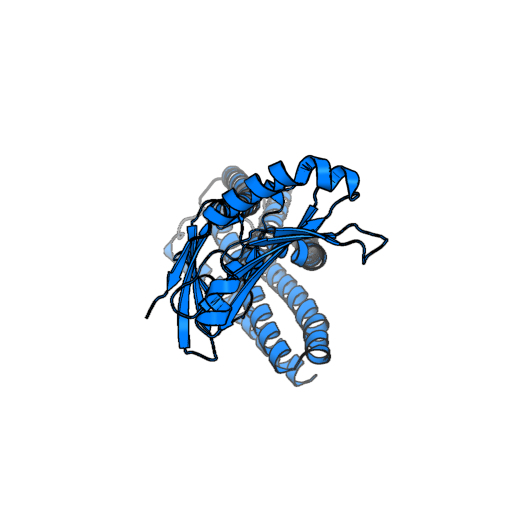03 12.566 1.00 88.69 189 PHE A N 1
ATOM 1558 C CA . PHE A 1 189 ? -21.880 11.439 11.935 1.00 88.69 189 PHE A CA 1
ATOM 1559 C C . PHE A 1 189 ? -20.655 10.551 11.701 1.00 88.69 189 PHE A C 1
ATOM 1561 O O . PHE A 1 189 ? -20.108 10.526 10.602 1.00 88.69 189 PHE A O 1
ATOM 1568 N N . ILE A 1 190 ? -20.272 9.766 12.708 1.00 88.50 190 ILE A N 1
ATOM 1569 C CA . ILE A 1 190 ? -19.150 8.833 12.614 1.00 88.50 190 ILE A CA 1
ATOM 1570 C C . ILE A 1 190 ? -19.410 7.768 11.545 1.00 88.50 190 ILE A C 1
ATOM 1572 O O . ILE A 1 190 ? -18.507 7.463 10.775 1.00 88.50 190 ILE A O 1
ATOM 1576 N N . TRP A 1 191 ? -20.639 7.255 11.420 1.00 87.75 191 TRP A N 1
ATOM 1577 C CA . TRP A 1 191 ? -20.988 6.312 10.352 1.00 87.75 191 TRP A CA 1
ATOM 1578 C C . TRP A 1 191 ? -20.800 6.904 8.962 1.00 87.75 191 TRP A C 1
ATOM 1580 O O . TRP A 1 191 ? -20.224 6.251 8.096 1.00 87.75 191 TRP A O 1
ATOM 1590 N N . VAL A 1 192 ? -21.244 8.145 8.754 1.00 87.75 192 VAL A N 1
ATOM 1591 C CA . VAL A 1 192 ? -21.026 8.852 7.485 1.00 87.75 192 VAL A CA 1
ATOM 1592 C C . VAL A 1 192 ? -19.532 9.029 7.224 1.00 87.75 192 VAL A C 1
ATOM 1594 O O . VAL A 1 192 ? -19.072 8.749 6.120 1.00 87.75 192 VAL A O 1
ATOM 1597 N N . PHE A 1 193 ? -18.763 9.421 8.242 1.00 87.69 193 PHE A N 1
ATOM 1598 C CA . PHE A 1 193 ? -17.313 9.558 8.127 1.00 87.69 193 PHE A CA 1
ATOM 1599 C C . PHE A 1 193 ? -16.634 8.230 7.763 1.00 87.69 193 PHE A C 1
ATOM 1601 O O . PHE A 1 193 ? -15.781 8.217 6.883 1.00 87.69 193 PHE A O 1
ATOM 1608 N N . PHE A 1 194 ? -17.057 7.107 8.353 1.00 87.50 194 PHE A N 1
ATOM 1609 C CA . PHE A 1 194 ? -16.551 5.777 8.001 1.00 87.50 194 PHE A CA 1
ATOM 1610 C C . PHE A 1 194 ? -16.868 5.372 6.567 1.00 87.50 194 PHE A C 1
ATOM 1612 O O . PHE A 1 194 ? -16.007 4.816 5.892 1.00 87.50 194 PHE A O 1
ATOM 1619 N N . VAL A 1 195 ? -18.081 5.651 6.085 1.00 86.75 195 VAL A N 1
ATOM 1620 C CA . VAL A 1 195 ? -18.441 5.375 4.688 1.00 86.75 195 VAL A CA 1
ATOM 1621 C C . VAL A 1 195 ? -17.560 6.196 3.748 1.00 86.75 195 VAL A C 1
ATOM 1623 O O . VAL A 1 195 ? -16.989 5.640 2.814 1.00 86.75 195 VAL A O 1
ATOM 1626 N N . ILE A 1 196 ? -17.386 7.492 4.025 1.00 86.94 196 ILE A N 1
ATOM 1627 C CA . ILE A 1 196 ? -16.500 8.360 3.238 1.00 86.94 196 ILE A CA 1
ATOM 1628 C C . ILE A 1 196 ? -15.064 7.833 3.277 1.00 86.94 196 ILE A C 1
ATOM 1630 O O . ILE A 1 196 ? -14.433 7.743 2.233 1.00 86.94 196 ILE A O 1
ATOM 1634 N N . TYR A 1 197 ? -14.571 7.447 4.452 1.00 85.88 197 TYR A N 1
ATOM 1635 C CA . TYR A 1 197 ? -13.238 6.885 4.654 1.00 85.88 197 TYR A CA 1
ATOM 1636 C C . TYR A 1 197 ? -13.015 5.600 3.838 1.00 85.88 197 TYR A C 1
ATOM 1638 O O . TYR A 1 197 ? -12.036 5.487 3.108 1.00 85.88 197 TYR A O 1
ATOM 1646 N N . PHE A 1 198 ? -13.935 4.634 3.902 1.00 83.44 198 PHE A N 1
ATOM 1647 C CA . PHE A 1 198 ? -13.770 3.363 3.188 1.00 83.44 198 PHE A CA 1
ATOM 1648 C C . PHE A 1 198 ? -13.956 3.494 1.675 1.00 83.44 198 PHE A C 1
ATOM 1650 O O . PHE A 1 198 ? -13.371 2.714 0.932 1.00 83.44 198 PHE A O 1
ATOM 1657 N N . VAL A 1 199 ? -14.734 4.475 1.208 1.00 85.25 199 VAL A N 1
ATOM 1658 C CA . VAL A 1 199 ? -14.867 4.784 -0.225 1.00 85.25 199 VAL A CA 1
ATOM 1659 C C . VAL A 1 199 ? -13.679 5.612 -0.726 1.00 85.25 199 VAL A C 1
ATOM 1661 O O . VAL A 1 199 ? -13.238 5.426 -1.862 1.00 85.25 199 VAL A O 1
ATOM 1664 N N . SER A 1 200 ? -13.124 6.502 0.101 1.00 81.50 200 SER A N 1
ATOM 1665 C CA . SER A 1 200 ? -12.010 7.363 -0.299 1.00 81.50 200 SER A CA 1
ATOM 1666 C C . SER A 1 200 ? -10.727 6.572 -0.516 1.00 81.50 200 SER A C 1
ATOM 1668 O O . SER A 1 200 ? -10.020 6.871 -1.468 1.00 81.50 200 SER A O 1
ATOM 1670 N N . VAL A 1 201 ? -10.454 5.527 0.272 1.00 81.50 201 VAL A N 1
ATOM 1671 C CA . VAL A 1 201 ? -9.255 4.680 0.110 1.00 81.50 201 VAL A CA 1
ATOM 1672 C C . VAL A 1 201 ? -9.119 4.096 -1.306 1.00 81.50 201 VAL A C 1
ATOM 1674 O O . VAL A 1 201 ? -8.141 4.427 -1.978 1.00 81.50 201 VAL A O 1
ATOM 1677 N N . PRO A 1 202 ? -10.064 3.283 -1.822 1.00 79.75 202 PRO A N 1
ATOM 1678 C CA . PRO A 1 202 ? -9.962 2.753 -3.178 1.00 79.75 202 PRO A CA 1
ATOM 1679 C C . PRO A 1 202 ? -10.054 3.860 -4.232 1.00 79.75 202 PRO A C 1
ATOM 1681 O O . PRO A 1 202 ? -9.396 3.764 -5.263 1.00 79.75 202 PRO A O 1
ATOM 1684 N N . THR A 1 203 ? -10.813 4.933 -3.977 1.00 81.56 203 THR A N 1
ATOM 1685 C CA . THR A 1 203 ? -10.921 6.061 -4.916 1.00 81.56 203 THR A CA 1
ATOM 1686 C C . THR A 1 203 ? -9.585 6.779 -5.084 1.00 81.56 203 THR A C 1
ATOM 1688 O O . THR A 1 203 ? -9.158 7.002 -6.209 1.00 81.56 203 THR A O 1
ATOM 1691 N N . VAL A 1 204 ? -8.896 7.108 -3.989 1.00 80.31 204 VAL A N 1
ATOM 1692 C CA . VAL A 1 204 ? -7.582 7.766 -4.016 1.00 80.31 204 VAL A CA 1
ATOM 1693 C C . VAL A 1 204 ? -6.552 6.866 -4.690 1.00 80.31 204 VAL A C 1
ATOM 1695 O O . VAL A 1 204 ? -5.782 7.354 -5.511 1.00 80.31 204 VAL A O 1
ATOM 1698 N N . LEU A 1 205 ? -6.575 5.559 -4.416 1.00 82.00 205 LEU A N 1
ATOM 1699 C CA . LEU A 1 205 ? -5.691 4.603 -5.085 1.00 82.00 205 LEU A CA 1
ATOM 1700 C C . LEU A 1 205 ? -5.953 4.516 -6.593 1.00 82.00 205 LEU A C 1
ATOM 1702 O O . LEU A 1 205 ? -5.009 4.562 -7.379 1.00 82.00 205 LEU A O 1
ATOM 1706 N N . LEU A 1 206 ? -7.220 4.443 -7.013 1.00 82.50 206 LEU A N 1
ATOM 1707 C CA . LEU A 1 206 ? -7.593 4.431 -8.429 1.00 82.50 206 LEU A CA 1
ATOM 1708 C C . LEU A 1 206 ? -7.206 5.739 -9.118 1.00 82.50 206 LEU A C 1
ATOM 1710 O O . LEU A 1 206 ? -6.594 5.706 -10.180 1.00 82.50 206 LEU A O 1
ATOM 1714 N N . VAL A 1 207 ? -7.519 6.884 -8.510 1.00 78.62 207 VAL A N 1
ATOM 1715 C CA . VAL A 1 207 ? -7.161 8.203 -9.050 1.00 78.62 207 VAL A CA 1
ATOM 1716 C C . VAL A 1 207 ? -5.646 8.342 -9.161 1.00 78.62 207 VAL A C 1
ATOM 1718 O O . VAL A 1 207 ? -5.166 8.773 -10.203 1.00 78.62 207 VAL A O 1
ATOM 1721 N N . SER A 1 208 ? -4.892 7.935 -8.135 1.00 78.38 208 SER A N 1
ATOM 1722 C CA . SER A 1 208 ? -3.428 7.958 -8.160 1.00 78.38 208 SER A CA 1
ATOM 1723 C C . SER A 1 208 ? -2.880 7.082 -9.281 1.00 78.38 208 SER A C 1
ATOM 1725 O O . SER A 1 208 ? -2.051 7.549 -10.055 1.00 78.38 208 SER A O 1
ATOM 1727 N N . LYS A 1 209 ? -3.380 5.849 -9.426 1.00 82.19 209 LYS A N 1
ATOM 1728 C CA . LYS A 1 209 ? -2.985 4.948 -10.514 1.00 82.19 209 LYS A CA 1
ATOM 1729 C C . LYS A 1 209 ? -3.258 5.566 -11.884 1.00 82.19 209 LYS A C 1
ATOM 1731 O O . LYS A 1 209 ? -2.337 5.700 -12.681 1.00 82.19 209 LYS A O 1
ATOM 1736 N N . TYR A 1 210 ? -4.497 5.982 -12.144 1.00 83.19 210 TYR A N 1
ATOM 1737 C CA . TYR A 1 210 ? -4.863 6.560 -13.438 1.00 83.19 210 TYR A CA 1
ATOM 1738 C C . TYR A 1 210 ? -4.102 7.852 -13.725 1.00 83.19 210 TYR A C 1
ATOM 1740 O O . TYR A 1 210 ? -3.762 8.112 -14.874 1.00 83.19 210 TYR A O 1
ATOM 1748 N N . TYR A 1 211 ? -3.806 8.653 -12.700 1.00 80.25 211 TYR A N 1
ATOM 1749 C CA . TYR A 1 211 ? -2.984 9.846 -12.848 1.00 80.25 211 TYR A CA 1
ATOM 1750 C C . TYR A 1 211 ? -1.532 9.505 -13.202 1.00 80.25 211 TYR A C 1
ATOM 1752 O O . TYR A 1 211 ? -0.966 10.134 -14.094 1.00 80.25 211 TYR A O 1
ATOM 1760 N N . VAL A 1 212 ? -0.939 8.502 -12.546 1.00 78.06 212 VAL A N 1
ATOM 1761 C CA . VAL A 1 212 ? 0.415 8.021 -12.856 1.00 78.06 212 VAL A CA 1
ATOM 1762 C C . VAL A 1 212 ? 0.471 7.459 -14.274 1.00 78.06 212 VAL A C 1
ATOM 1764 O O . VAL A 1 212 ? 1.314 7.900 -15.049 1.00 78.06 212 VAL A O 1
ATOM 1767 N N . GLU A 1 213 ? -0.463 6.585 -14.657 1.00 81.31 213 GLU A N 1
ATOM 1768 C CA . GLU A 1 213 ? -0.542 6.026 -16.014 1.00 81.31 213 GLU A CA 1
ATOM 1769 C C . GLU A 1 213 ? -0.788 7.125 -17.061 1.00 81.31 213 GLU A C 1
ATOM 1771 O O . GLU A 1 213 ? -0.163 7.137 -18.120 1.00 81.31 213 GLU A O 1
ATOM 1776 N N . TYR A 1 214 ? -1.640 8.109 -16.758 1.00 84.25 214 TYR A N 1
ATOM 1777 C CA . TYR A 1 214 ? -1.848 9.269 -17.623 1.00 84.25 214 TYR A CA 1
ATOM 1778 C C . TYR A 1 214 ? -0.565 10.092 -17.788 1.00 84.25 214 TYR A C 1
ATOM 1780 O O . TYR A 1 214 ? -0.217 10.457 -18.913 1.00 84.25 214 TYR A O 1
ATOM 1788 N N . LYS A 1 215 ? 0.149 10.378 -16.691 1.00 80.38 215 LYS A N 1
ATOM 1789 C CA . LYS A 1 215 ? 1.416 11.122 -16.718 1.00 80.38 215 LYS A CA 1
ATOM 1790 C C . LYS A 1 215 ? 2.473 10.350 -17.506 1.00 80.38 215 LYS A C 1
ATOM 1792 O O . LYS A 1 215 ? 3.117 10.957 -18.356 1.00 80.38 215 LYS A O 1
ATOM 1797 N N . GLN A 1 216 ? 2.607 9.045 -17.276 1.00 80.94 216 GLN A N 1
ATOM 1798 C CA . GLN A 1 216 ? 3.526 8.170 -18.009 1.00 80.94 216 GLN A CA 1
ATOM 1799 C C . GLN A 1 216 ? 3.216 8.165 -19.508 1.00 80.94 216 GLN A C 1
ATOM 1801 O O . GLN A 1 216 ? 4.102 8.408 -20.319 1.00 80.94 216 GLN A O 1
ATOM 1806 N N . ASN A 1 217 ? 1.952 7.999 -19.895 1.00 81.69 217 ASN A N 1
ATOM 1807 C CA . ASN A 1 217 ? 1.587 7.890 -21.307 1.00 81.69 217 ASN A CA 1
ATOM 1808 C C . ASN A 1 217 ? 1.716 9.211 -22.081 1.00 81.69 217 ASN A C 1
ATOM 1810 O O . ASN A 1 217 ? 2.057 9.193 -23.264 1.00 81.69 217 ASN A O 1
ATOM 1814 N N . ASN A 1 218 ? 1.453 10.351 -21.435 1.00 84.62 218 ASN A N 1
ATOM 1815 C CA . ASN A 1 218 ? 1.360 11.647 -22.117 1.00 84.62 218 ASN A CA 1
ATOM 1816 C C . ASN A 1 218 ? 2.576 12.563 -21.917 1.00 84.62 218 ASN A C 1
ATOM 1818 O O . ASN A 1 218 ? 2.664 13.602 -22.572 1.00 84.62 218 ASN A O 1
ATOM 1822 N N . SER A 1 219 ? 3.512 12.213 -21.030 1.00 85.06 219 SER A N 1
ATOM 1823 C CA . SER A 1 219 ? 4.746 12.987 -20.857 1.00 85.06 219 SER A CA 1
ATOM 1824 C C . SER A 1 219 ? 5.812 12.576 -21.869 1.00 85.06 219 SER A C 1
ATOM 1826 O O . SER A 1 219 ? 5.872 11.430 -22.317 1.00 85.06 219 SER A O 1
ATOM 1828 N N . ILE A 1 220 ? 6.692 13.520 -22.200 1.00 84.62 220 ILE A N 1
ATOM 1829 C CA . ILE A 1 220 ? 7.909 13.252 -22.966 1.00 84.62 220 ILE A CA 1
ATOM 1830 C C . ILE A 1 220 ? 9.035 13.028 -21.964 1.00 84.62 220 ILE A C 1
ATOM 1832 O O . ILE A 1 220 ? 9.372 13.928 -21.194 1.00 84.62 220 ILE A O 1
ATOM 1836 N N . TYR A 1 221 ? 9.609 11.835 -21.986 1.00 82.31 221 TYR A N 1
ATOM 1837 C CA . TYR A 1 221 ? 10.728 11.456 -21.141 1.00 82.31 221 TYR A CA 1
ATOM 1838 C C . TYR A 1 221 ? 12.040 11.719 -21.860 1.00 82.31 221 TYR A C 1
ATOM 1840 O O . TYR A 1 221 ? 12.140 11.574 -23.078 1.00 82.31 221 TYR A O 1
ATOM 1848 N N . THR A 1 222 ? 13.032 12.133 -21.083 1.00 84.31 222 THR A N 1
ATOM 1849 C CA . THR A 1 222 ? 14.410 12.358 -21.503 1.00 84.31 222 THR A CA 1
ATOM 1850 C C . THR A 1 222 ? 15.269 11.270 -20.876 1.00 84.31 222 THR A C 1
ATOM 1852 O O . THR A 1 222 ? 15.401 11.196 -19.660 1.00 84.31 222 THR A O 1
ATOM 1855 N N . ILE A 1 223 ? 15.828 10.394 -21.693 1.00 79.31 223 ILE A N 1
ATOM 1856 C CA . ILE A 1 223 ? 16.631 9.264 -21.242 1.00 79.31 223 ILE A CA 1
ATOM 1857 C C . ILE A 1 223 ? 18.088 9.606 -21.481 1.00 79.31 223 ILE A C 1
ATOM 1859 O O . ILE A 1 223 ? 18.511 9.761 -22.627 1.00 79.31 223 ILE A O 1
ATOM 1863 N N . ASN A 1 224 ? 18.833 9.718 -20.391 1.00 77.94 224 ASN A N 1
ATOM 1864 C CA . ASN A 1 224 ? 20.268 9.898 -20.412 1.00 77.94 224 ASN A CA 1
ATOM 1865 C C . ASN A 1 224 ? 20.924 8.527 -20.419 1.00 77.94 224 ASN A C 1
ATOM 1867 O O . ASN A 1 224 ? 20.805 7.751 -19.472 1.00 77.94 224 ASN A O 1
ATOM 1871 N N . PHE A 1 225 ? 21.619 8.260 -21.506 1.00 72.69 225 PHE A N 1
ATOM 1872 C CA . PHE A 1 225 ? 22.284 7.008 -21.769 1.00 72.69 225 PHE A CA 1
ATOM 1873 C C . PHE A 1 225 ? 23.791 7.244 -21.754 1.00 72.69 225 PHE A C 1
ATOM 1875 O O . PHE A 1 225 ? 24.296 8.024 -22.565 1.00 72.69 225 PHE A O 1
ATOM 1882 N N . GLU A 1 226 ? 24.515 6.605 -20.837 1.00 64.56 226 GLU A N 1
ATOM 1883 C CA . GLU A 1 226 ? 25.978 6.702 -20.761 1.00 64.56 226 GLU A CA 1
ATOM 1884 C C . GLU A 1 226 ? 26.623 5.377 -21.165 1.00 64.56 226 GLU A C 1
ATOM 1886 O O . GLU A 1 226 ? 26.373 4.332 -20.568 1.00 64.56 226 GLU A O 1
ATOM 1891 N N . PHE A 1 227 ? 27.488 5.420 -22.177 1.00 62.03 227 PHE A N 1
ATOM 1892 C CA . PHE A 1 227 ? 28.234 4.242 -22.611 1.00 62.03 227 PHE A CA 1
ATOM 1893 C C . PHE A 1 227 ? 29.466 4.018 -21.730 1.00 62.03 227 PHE A C 1
ATOM 1895 O O . PHE A 1 227 ? 30.405 4.817 -21.782 1.00 62.03 227 PHE A O 1
ATOM 1902 N N . GLU A 1 228 ? 29.512 2.884 -21.023 1.00 56.16 228 GLU A N 1
ATOM 1903 C CA . GLU A 1 228 ? 30.647 2.488 -20.166 1.00 56.16 228 GLU A CA 1
ATOM 1904 C C . GLU A 1 228 ? 32.006 2.560 -20.887 1.00 56.16 228 GLU A C 1
ATOM 1906 O O . GLU A 1 228 ? 32.982 3.033 -20.315 1.00 56.16 228 GLU A O 1
ATOM 1911 N N . ASP A 1 229 ? 32.066 2.174 -22.168 1.00 58.41 229 ASP A N 1
ATOM 1912 C CA . ASP A 1 229 ? 33.327 2.089 -22.924 1.00 58.41 229 ASP A CA 1
ATOM 1913 C C . ASP A 1 229 ? 33.827 3.444 -23.470 1.00 58.41 229 ASP A C 1
ATOM 1915 O O . ASP A 1 229 ? 34.939 3.529 -23.998 1.00 58.41 229 ASP A O 1
ATOM 1919 N N . SER A 1 230 ? 33.014 4.509 -23.428 1.00 60.28 230 SER A N 1
ATOM 1920 C CA . SER A 1 230 ? 33.368 5.795 -24.060 1.00 60.28 230 SER A CA 1
ATOM 1921 C C . SER A 1 230 ? 33.084 7.043 -23.227 1.00 60.28 230 SER A C 1
ATOM 1923 O O . SER A 1 230 ? 33.455 8.129 -23.673 1.00 60.28 230 SER A O 1
ATOM 1925 N N . HIS A 1 231 ? 32.432 6.908 -22.063 1.00 65.50 231 HIS A N 1
ATOM 1926 C CA . HIS A 1 231 ? 31.916 8.014 -21.237 1.00 65.50 231 HIS A CA 1
ATOM 1927 C C . HIS A 1 231 ? 31.031 9.009 -21.999 1.00 65.50 231 HIS A C 1
ATOM 1929 O O . HIS A 1 231 ? 30.762 10.114 -21.533 1.00 65.50 231 HIS A O 1
ATOM 1935 N N . GLN A 1 232 ? 30.588 8.641 -23.200 1.00 64.75 232 GLN A N 1
ATOM 1936 C CA . GLN A 1 232 ? 29.802 9.516 -24.037 1.00 64.75 232 GLN A CA 1
ATOM 1937 C C . GLN A 1 232 ? 28.340 9.396 -23.636 1.00 64.75 232 GLN A C 1
ATOM 1939 O O . GLN A 1 232 ? 27.791 8.292 -23.587 1.00 64.75 232 GLN A O 1
ATOM 1944 N N . LYS A 1 233 ? 27.730 10.546 -23.358 1.00 69.88 233 LYS A N 1
ATOM 1945 C CA . LYS A 1 233 ? 26.341 10.641 -22.937 1.00 69.88 233 LYS A CA 1
ATOM 1946 C C . LYS A 1 233 ? 25.448 10.993 -24.120 1.00 69.88 233 LYS A C 1
ATOM 1948 O O . LYS A 1 233 ? 25.790 11.811 -24.979 1.00 69.88 233 LYS A O 1
ATOM 1953 N N . PHE A 1 234 ? 24.287 10.364 -24.164 1.00 69.25 234 PHE A N 1
ATOM 1954 C CA . PHE A 1 234 ? 23.259 10.631 -25.156 1.00 69.25 234 PHE A CA 1
ATOM 1955 C C . PHE A 1 234 ? 21.930 10.868 -24.477 1.00 69.25 234 PHE A C 1
ATOM 1957 O O . PHE A 1 234 ? 21.624 10.278 -23.450 1.00 69.25 234 PHE A O 1
ATOM 1964 N N . GLU A 1 235 ? 21.157 11.746 -25.086 1.00 77.12 235 GLU A N 1
ATOM 1965 C CA . GLU A 1 235 ? 19.837 12.143 -24.650 1.00 77.12 235 GLU A CA 1
ATOM 1966 C C . GLU A 1 235 ? 18.821 11.618 -25.671 1.00 77.12 235 GLU A C 1
ATOM 1968 O O . GLU A 1 235 ? 18.836 12.031 -26.835 1.00 77.12 235 GLU A O 1
ATOM 1973 N N . ILE A 1 236 ? 17.943 10.708 -25.250 1.00 76.38 236 ILE A N 1
ATOM 1974 C CA . ILE A 1 236 ? 16.825 10.207 -26.058 1.00 76.38 236 ILE A CA 1
ATOM 1975 C C . ILE A 1 236 ? 15.535 10.824 -25.527 1.00 76.38 236 ILE A C 1
ATOM 1977 O O . ILE A 1 236 ? 15.178 10.620 -24.371 1.00 76.38 236 ILE A O 1
ATOM 1981 N N . LYS A 1 237 ? 14.806 11.558 -26.369 1.00 81.56 237 LYS A N 1
ATOM 1982 C CA . LYS A 1 237 ? 13.459 12.045 -26.049 1.00 81.56 237 LYS A CA 1
ATOM 1983 C C . LYS A 1 237 ? 12.412 11.178 -26.706 1.00 81.56 237 LYS A C 1
ATOM 1985 O O . LYS A 1 237 ? 12.435 11.014 -27.924 1.00 81.56 237 LYS A O 1
ATOM 1990 N N . THR A 1 238 ? 11.484 10.679 -25.903 1.00 78.31 238 THR A N 1
ATOM 1991 C CA . THR A 1 238 ? 10.391 9.826 -26.368 1.00 78.31 238 THR A CA 1
ATOM 1992 C C . THR A 1 238 ? 9.132 10.043 -25.532 1.00 78.31 238 THR A C 1
ATOM 1994 O O . THR A 1 238 ? 9.230 10.281 -24.325 1.00 78.31 238 THR A O 1
ATOM 1997 N N . PRO A 1 239 ? 7.933 9.947 -26.130 1.00 81.31 239 PRO A N 1
ATOM 1998 C CA . PRO A 1 239 ? 6.704 9.766 -25.371 1.00 81.31 239 PRO A CA 1
ATOM 1999 C C . PRO A 1 239 ? 6.808 8.547 -24.447 1.00 81.31 239 PRO A C 1
ATOM 2001 O O . PRO A 1 239 ? 7.269 7.483 -24.869 1.00 81.31 239 PRO A O 1
ATOM 2004 N N . GLY A 1 240 ? 6.363 8.689 -23.198 1.00 78.50 240 GLY A N 1
ATOM 2005 C CA . GLY A 1 240 ? 6.423 7.592 -22.234 1.00 78.50 240 GLY A CA 1
ATOM 2006 C C . GLY A 1 240 ? 5.487 6.432 -22.576 1.00 78.50 240 GLY A C 1
ATOM 2007 O O . GLY A 1 240 ? 5.796 5.304 -22.227 1.00 78.50 240 GLY A O 1
ATOM 2008 N N . LYS A 1 241 ? 4.429 6.636 -23.374 1.00 79.06 241 LYS A N 1
ATOM 2009 C CA . LYS A 1 241 ? 3.586 5.527 -23.867 1.00 79.06 241 LYS A CA 1
ATOM 2010 C C . LYS A 1 241 ? 4.339 4.441 -24.656 1.00 79.06 241 LYS A C 1
ATOM 2012 O O . LYS A 1 241 ? 3.787 3.368 -24.852 1.00 79.06 241 LYS A O 1
ATOM 2017 N N . TYR A 1 242 ? 5.553 4.730 -25.131 1.00 75.06 242 TYR A N 1
ATOM 2018 C CA . TYR A 1 242 ? 6.415 3.763 -25.814 1.00 75.06 242 TYR A CA 1
ATOM 2019 C C . TYR A 1 242 ? 7.488 3.169 -24.904 1.00 75.06 242 TYR A C 1
ATOM 2021 O O . TYR A 1 242 ? 8.285 2.370 -25.375 1.00 75.06 242 TYR A O 1
ATOM 2029 N N . LEU A 1 243 ? 7.572 3.580 -23.640 1.00 76.56 243 LEU A N 1
ATOM 2030 C CA . LEU A 1 243 ? 8.536 3.049 -22.686 1.00 76.56 243 LEU A CA 1
ATOM 2031 C C . LEU A 1 243 ? 7.878 1.967 -21.836 1.00 76.56 243 LEU A C 1
ATOM 2033 O O . LEU A 1 243 ? 6.735 2.137 -21.405 1.00 76.56 243 LEU A O 1
ATOM 2037 N N . PRO A 1 244 ? 8.592 0.874 -21.544 1.00 74.31 244 PRO A N 1
ATOM 2038 C CA . PRO A 1 244 ? 8.023 -0.193 -20.756 1.00 74.31 244 PRO A CA 1
ATOM 2039 C C . PRO A 1 244 ? 7.840 0.259 -19.308 1.00 74.31 244 PRO A C 1
ATOM 2041 O O . PRO A 1 244 ? 8.661 0.996 -18.757 1.00 74.31 244 PRO A O 1
ATOM 2044 N N . LYS A 1 245 ? 6.785 -0.231 -18.648 1.00 73.69 245 LYS A N 1
ATOM 2045 C CA . LYS A 1 245 ? 6.421 0.200 -17.282 1.00 73.69 245 LYS A CA 1
ATOM 2046 C C . LYS A 1 245 ? 7.569 0.091 -16.272 1.00 73.69 245 LYS A C 1
ATOM 2048 O O . LYS A 1 245 ? 7.700 0.926 -15.378 1.00 73.69 245 LYS A O 1
ATOM 2053 N N . TRP A 1 246 ? 8.417 -0.931 -16.409 1.00 70.94 246 TRP A N 1
ATOM 2054 C CA . TRP A 1 246 ? 9.563 -1.139 -15.520 1.00 70.94 246 TRP A CA 1
ATOM 2055 C C . TRP A 1 246 ? 10.609 -0.021 -15.617 1.00 70.94 246 TRP A C 1
ATOM 2057 O O . TRP A 1 246 ? 11.308 0.233 -14.636 1.00 70.94 246 TRP A O 1
ATOM 2067 N N . PHE A 1 247 ? 10.687 0.674 -16.753 1.00 72.44 247 PHE A N 1
ATOM 2068 C CA . PHE A 1 247 ? 11.666 1.727 -17.005 1.00 72.44 247 PHE A CA 1
ATOM 2069 C C . PHE A 1 247 ? 11.420 2.969 -16.140 1.00 72.44 247 PHE A C 1
ATOM 2071 O O . PHE A 1 247 ? 12.364 3.595 -15.661 1.00 72.44 247 PHE A O 1
ATOM 2078 N N . PHE A 1 248 ? 10.154 3.279 -15.842 1.00 73.25 248 PHE A N 1
ATOM 2079 C CA . PHE A 1 248 ? 9.788 4.449 -15.039 1.00 73.25 248 PHE A CA 1
ATOM 2080 C C . PHE A 1 248 ? 10.286 4.404 -13.596 1.00 73.25 248 PHE A C 1
ATOM 2082 O O . PHE A 1 248 ? 10.397 5.453 -12.968 1.00 73.25 248 PHE A O 1
ATOM 2089 N N . ARG A 1 249 ? 10.635 3.221 -13.074 1.00 67.31 249 ARG A N 1
ATOM 2090 C CA . ARG A 1 249 ? 11.216 3.082 -11.727 1.00 67.31 249 ARG A CA 1
ATOM 2091 C C . ARG A 1 249 ? 12.587 3.746 -11.598 1.00 67.31 249 ARG A C 1
ATOM 2093 O O . ARG A 1 249 ? 12.975 4.106 -10.494 1.00 67.31 249 ARG A O 1
ATOM 2100 N N . ASN A 1 250 ? 13.293 3.921 -12.716 1.00 67.44 250 ASN A N 1
ATOM 2101 C CA . ASN A 1 250 ? 14.621 4.535 -12.770 1.00 67.44 250 ASN A CA 1
ATOM 2102 C C . ASN A 1 250 ? 14.566 6.009 -13.207 1.00 67.44 250 ASN A C 1
ATOM 2104 O O . ASN A 1 250 ? 15.599 6.630 -13.462 1.00 67.44 250 ASN A O 1
ATOM 2108 N N . CYS A 1 251 ? 13.364 6.572 -13.332 1.00 69.88 251 CYS A N 1
ATOM 2109 C CA . CYS A 1 251 ? 13.167 7.960 -13.712 1.00 69.88 251 CYS A CA 1
ATOM 2110 C C . CYS A 1 251 ? 13.017 8.830 -12.467 1.00 69.88 251 CYS A C 1
ATOM 2112 O O . CYS A 1 251 ? 12.174 8.568 -11.612 1.00 69.88 251 CYS A O 1
ATOM 2114 N N . ASN A 1 252 ? 13.789 9.912 -12.397 1.00 62.03 252 ASN A N 1
ATOM 2115 C CA . ASN A 1 252 ? 13.546 10.954 -11.408 1.00 62.03 252 ASN A CA 1
ATOM 2116 C C . ASN A 1 252 ? 12.270 11.733 -11.775 1.00 62.03 252 ASN A C 1
ATOM 2118 O O . ASN A 1 252 ? 11.875 11.790 -12.944 1.00 62.03 252 ASN A O 1
ATOM 2122 N N . ASP A 1 253 ? 11.664 12.409 -10.793 1.00 60.94 253 ASP A N 1
ATOM 2123 C CA . ASP A 1 253 ? 10.414 13.182 -10.941 1.00 60.94 253 ASP A CA 1
ATOM 2124 C C . ASP A 1 253 ? 10.409 14.202 -12.101 1.00 60.94 253 ASP A C 1
ATOM 2126 O O . ASP A 1 253 ? 9.344 14.613 -12.574 1.00 60.94 253 ASP A O 1
ATOM 2130 N N . ASN A 1 254 ? 11.592 14.562 -12.603 1.00 61.09 254 ASN A N 1
ATOM 2131 C CA . ASN A 1 254 ? 11.830 15.526 -13.675 1.00 61.09 254 ASN A CA 1
ATOM 2132 C C . ASN A 1 254 ? 11.725 14.948 -15.098 1.00 61.09 254 ASN A C 1
ATOM 2134 O O . ASN A 1 254 ? 12.227 15.572 -16.029 1.00 61.09 254 ASN A O 1
ATOM 2138 N N . LEU A 1 255 ? 11.101 13.776 -15.286 1.00 71.06 255 LEU A N 1
ATOM 2139 C CA . LEU A 1 255 ? 11.009 13.084 -16.587 1.00 71.06 255 LEU A CA 1
ATOM 2140 C C . LEU A 1 255 ? 12.384 12.716 -17.174 1.00 71.06 255 LEU A C 1
ATOM 2142 O O . LEU A 1 255 ? 12.480 12.390 -18.355 1.00 71.06 255 LEU A O 1
ATOM 2146 N N . VAL A 1 256 ? 13.440 12.777 -16.356 1.00 72.75 256 VAL A N 1
ATOM 2147 C CA . VAL A 1 256 ? 14.801 12.390 -16.722 1.00 72.75 256 V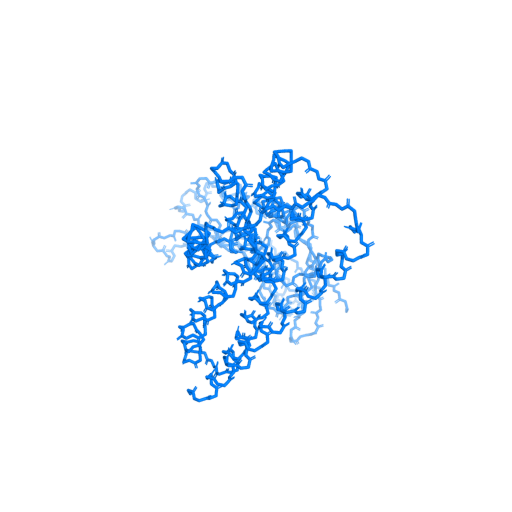AL A CA 1
ATOM 2148 C C . VAL A 1 256 ? 15.077 11.017 -16.131 1.00 72.75 256 VAL A C 1
ATOM 2150 O O . VAL A 1 256 ? 14.984 10.836 -14.916 1.00 72.75 256 VAL A O 1
ATOM 2153 N N . CYS A 1 257 ? 15.416 10.065 -16.988 1.00 72.31 257 CYS A N 1
ATOM 2154 C CA . CYS A 1 257 ? 15.747 8.700 -16.603 1.00 72.31 257 CYS A CA 1
ATOM 2155 C C . CYS A 1 257 ? 17.212 8.439 -16.927 1.00 72.31 257 CYS A C 1
ATOM 2157 O O . CYS A 1 257 ? 17.665 8.788 -18.016 1.00 72.31 257 CYS A O 1
ATOM 2159 N N . GLU A 1 258 ? 17.949 7.839 -15.999 1.00 69.19 258 GLU A N 1
ATOM 2160 C CA . GLU A 1 258 ? 19.311 7.379 -16.267 1.00 69.19 258 GLU A CA 1
ATOM 2161 C C . GLU A 1 258 ? 19.268 5.889 -16.593 1.00 69.19 258 GLU A C 1
ATOM 2163 O O . GLU A 1 258 ? 18.775 5.091 -15.793 1.00 69.19 258 GLU A O 1
ATOM 2168 N N . ASP A 1 259 ? 19.787 5.515 -17.761 1.00 69.12 259 ASP A N 1
ATOM 2169 C CA . ASP A 1 259 ? 19.975 4.115 -18.126 1.00 69.12 259 ASP A CA 1
ATOM 2170 C C . ASP A 1 259 ? 21.451 3.839 -18.417 1.00 69.12 259 ASP A C 1
ATOM 2172 O O . ASP A 1 259 ? 22.126 4.579 -19.138 1.00 69.12 259 ASP A O 1
ATOM 2176 N N . LYS A 1 260 ? 21.951 2.764 -17.808 1.00 62.09 260 LYS A N 1
ATOM 2177 C CA . LYS A 1 260 ? 23.323 2.264 -17.979 1.00 62.09 260 LYS A CA 1
ATOM 2178 C C . LYS A 1 260 ? 23.373 1.024 -18.868 1.00 62.09 260 LYS A C 1
ATOM 2180 O O . LYS A 1 260 ? 24.457 0.579 -19.237 1.00 62.09 260 LYS A O 1
ATOM 2185 N N . ASN A 1 261 ? 22.222 0.428 -19.180 1.00 61.12 261 ASN A N 1
ATOM 2186 C CA . ASN A 1 261 ? 22.164 -0.763 -20.017 1.00 61.12 261 ASN A CA 1
ATOM 2187 C C . ASN A 1 261 ? 22.464 -0.403 -21.462 1.00 61.12 261 ASN A C 1
ATOM 2189 O O . ASN A 1 261 ? 22.053 0.644 -21.919 1.00 61.12 261 ASN A O 1
ATOM 2193 N N . ARG A 1 262 ? 23.102 -1.301 -22.221 1.00 57.88 262 ARG A N 1
ATOM 2194 C CA . ARG A 1 262 ? 23.403 -1.084 -23.649 1.00 57.88 262 ARG A CA 1
ATOM 2195 C C . ARG A 1 262 ? 22.166 -1.121 -24.565 1.00 57.88 262 ARG A C 1
ATOM 2197 O O . ARG A 1 262 ? 22.320 -0.874 -25.758 1.00 57.88 262 ARG A O 1
ATOM 2204 N N . VAL A 1 263 ? 20.990 -1.447 -24.020 1.00 62.06 263 VAL A N 1
ATOM 2205 C CA . VAL A 1 263 ? 19.755 -1.726 -24.763 1.00 62.06 263 VAL A CA 1
ATOM 2206 C C . VAL A 1 263 ? 18.571 -1.036 -24.107 1.00 62.06 263 VAL A C 1
ATOM 2208 O O . VAL A 1 263 ? 18.245 -1.339 -22.960 1.00 62.06 263 VAL A O 1
ATOM 2211 N N . LEU A 1 264 ? 17.902 -0.165 -24.861 1.00 66.50 264 LEU A N 1
ATOM 2212 C CA . LEU A 1 264 ? 16.630 0.430 -24.464 1.00 66.50 264 LEU A CA 1
ATOM 2213 C C . LEU A 1 264 ? 15.485 -0.269 -25.196 1.00 66.50 264 LEU A C 1
ATOM 2215 O O . LEU A 1 264 ? 15.527 -0.395 -26.422 1.00 66.50 264 LEU A O 1
ATOM 2219 N N . TRP A 1 265 ? 14.480 -0.699 -24.435 1.00 68.12 265 TRP A N 1
ATOM 2220 C CA . TRP A 1 265 ? 13.302 -1.384 -24.957 1.00 68.12 265 TRP A CA 1
ATOM 2221 C C . TRP A 1 265 ? 12.160 -0.397 -25.177 1.00 68.12 265 TRP A C 1
ATOM 2223 O O . TRP A 1 265 ? 11.928 0.452 -24.317 1.00 68.12 265 TRP A O 1
ATOM 2233 N N . PHE A 1 266 ? 11.433 -0.527 -26.287 1.00 71.00 266 PHE A N 1
ATOM 2234 C CA . PHE A 1 266 ? 10.213 0.243 -26.542 1.00 71.00 266 PHE A CA 1
ATOM 2235 C C . PHE A 1 266 ? 9.007 -0.671 -26.751 1.00 71.00 266 PHE A C 1
ATOM 2237 O O . PHE A 1 266 ? 9.141 -1.777 -27.264 1.00 71.00 266 PHE A O 1
ATOM 2244 N N . GLU A 1 267 ? 7.826 -0.186 -26.377 1.00 70.38 267 GLU A N 1
ATOM 2245 C CA . GLU A 1 267 ? 6.534 -0.861 -26.494 1.00 70.38 267 GLU A CA 1
ATOM 2246 C C . GLU A 1 267 ? 5.655 -0.147 -27.534 1.00 70.38 267 GLU A C 1
ATOM 2248 O O . GLU A 1 267 ? 4.775 0.644 -27.206 1.00 70.38 267 GLU A O 1
ATOM 2253 N N . PHE A 1 268 ? 5.867 -0.425 -28.823 1.00 67.88 268 PHE A N 1
ATOM 2254 C CA . PHE A 1 268 ? 5.014 0.123 -29.892 1.00 67.88 268 PHE A CA 1
ATOM 2255 C C . PHE A 1 268 ? 3.726 -0.680 -30.120 1.00 67.88 268 PHE A C 1
ATOM 2257 O O . PHE A 1 268 ? 2.933 -0.362 -31.008 1.00 67.88 268 PHE A O 1
ATOM 2264 N N . GLY A 1 269 ? 3.513 -1.742 -29.340 1.00 61.00 269 GLY A N 1
ATOM 2265 C CA . GLY A 1 269 ? 2.509 -2.753 -29.640 1.00 61.00 269 GLY A CA 1
ATOM 2266 C C . GLY A 1 269 ? 1.088 -2.233 -29.752 1.00 61.00 269 GLY A C 1
ATOM 2267 O O . GLY A 1 269 ? 0.389 -2.647 -30.660 1.00 61.00 269 GLY A O 1
ATOM 2268 N N . SER A 1 270 ? 0.644 -1.287 -28.930 1.00 62.12 270 SER A N 1
ATOM 2269 C CA . SER A 1 270 ? -0.718 -0.740 -29.039 1.00 62.12 270 SER A CA 1
ATOM 2270 C C . SER A 1 270 ? -0.973 0.048 -30.332 1.00 62.12 270 SER A C 1
ATOM 2272 O O . SER A 1 270 ? -2.094 0.022 -30.835 1.00 62.12 270 SER A O 1
ATOM 2274 N N . ASP A 1 271 ? 0.055 0.697 -30.885 1.00 64.50 271 ASP A N 1
ATOM 2275 C CA . ASP A 1 271 ? -0.047 1.542 -32.083 1.00 64.50 271 ASP A CA 1
ATOM 2276 C C . ASP A 1 271 ? 0.211 0.753 -33.386 1.00 64.50 271 ASP A C 1
ATOM 2278 O O . ASP A 1 271 ? -0.200 1.176 -34.471 1.00 64.50 271 ASP A O 1
ATOM 2282 N N . ILE A 1 272 ? 0.848 -0.422 -33.283 1.00 62.53 272 ILE A N 1
ATOM 2283 C CA . ILE A 1 272 ? 1.111 -1.344 -34.403 1.00 62.53 272 ILE A CA 1
ATOM 2284 C C . ILE A 1 272 ? 0.100 -2.506 -34.439 1.00 62.53 272 ILE A C 1
ATOM 2286 O O . ILE A 1 272 ? -0.209 -3.004 -35.527 1.00 62.53 272 ILE A O 1
ATOM 2290 N N . ASN A 1 273 ? -0.463 -2.910 -33.290 1.00 53.12 273 ASN A N 1
ATOM 2291 C CA . ASN A 1 273 ? -1.407 -4.026 -33.189 1.00 53.12 273 ASN A CA 1
ATOM 2292 C C . ASN A 1 273 ? -2.697 -3.723 -33.961 1.00 53.12 273 ASN A C 1
ATOM 2294 O O . ASN A 1 273 ? -3.626 -3.073 -33.483 1.00 53.12 273 ASN A O 1
ATOM 2298 N N . ASN A 1 274 ? -2.780 -4.291 -35.156 1.00 51.56 274 ASN A N 1
ATOM 2299 C CA . ASN A 1 274 ? -4.033 -4.620 -35.818 1.00 51.56 274 ASN A CA 1
ATOM 2300 C C . ASN A 1 274 ? -4.280 -6.132 -35.639 1.00 51.56 274 ASN A C 1
ATOM 2302 O O . ASN A 1 274 ? -3.388 -6.844 -35.189 1.00 51.56 274 ASN A O 1
ATOM 2306 N N . LYS A 1 275 ? -5.449 -6.663 -36.022 1.00 45.03 275 LYS A N 1
ATOM 2307 C CA . LYS A 1 275 ? -5.832 -8.096 -35.908 1.00 45.03 275 LYS A CA 1
ATOM 2308 C C . LYS A 1 275 ? -4.827 -9.125 -36.492 1.00 45.03 275 LYS A C 1
ATOM 2310 O O . LYS A 1 275 ? -5.106 -10.318 -36.426 1.00 45.03 275 LYS A O 1
ATOM 2315 N N . LEU A 1 276 ? -3.723 -8.689 -37.099 1.00 41.78 276 LEU A N 1
ATOM 2316 C CA . LEU A 1 276 ? -2.802 -9.476 -37.921 1.00 41.78 276 LEU A CA 1
ATOM 2317 C C . LEU A 1 276 ? -1.315 -9.338 -37.538 1.00 41.78 276 LEU A C 1
ATOM 2319 O O . LEU A 1 276 ? -0.511 -10.108 -38.053 1.00 41.78 276 LEU A O 1
ATOM 2323 N N . LEU A 1 277 ? -0.941 -8.404 -36.653 1.00 43.72 277 LEU A N 1
ATOM 2324 C CA . LEU A 1 277 ? 0.457 -8.147 -36.280 1.00 43.72 277 LEU A CA 1
ATOM 2325 C C . LEU A 1 277 ? 0.565 -8.012 -34.765 1.00 43.72 277 LEU A C 1
ATOM 2327 O O . LEU A 1 277 ? -0.180 -7.230 -34.175 1.00 43.72 277 LEU A O 1
ATOM 2331 N N . HIS A 1 278 ? 1.488 -8.755 -34.157 1.00 47.00 278 HIS A N 1
ATOM 2332 C CA . HIS A 1 278 ? 1.855 -8.591 -32.752 1.00 47.00 278 HIS A CA 1
ATOM 2333 C C . HIS A 1 278 ? 3.270 -8.038 -32.668 1.00 47.00 278 HIS A C 1
ATOM 2335 O O . HIS A 1 278 ? 4.209 -8.675 -33.121 1.00 47.00 278 HIS A O 1
ATOM 2341 N N . PHE A 1 279 ? 3.426 -6.849 -32.109 1.00 44.91 279 PHE A N 1
ATOM 2342 C CA . PHE A 1 279 ? 4.743 -6.318 -31.775 1.00 44.91 279 PHE A CA 1
ATOM 2343 C C . PHE A 1 279 ? 5.370 -7.143 -30.642 1.00 44.91 279 PHE A C 1
ATOM 2345 O O . PHE A 1 279 ? 4.706 -7.356 -29.625 1.00 44.91 279 PHE A O 1
ATOM 2352 N N . ASP A 1 280 ? 6.613 -7.591 -30.816 1.00 46.38 280 ASP A N 1
ATOM 2353 C CA . ASP A 1 280 ? 7.315 -8.427 -29.832 1.00 46.38 280 ASP A CA 1
ATOM 2354 C C . ASP A 1 280 ? 8.335 -7.596 -29.042 1.00 46.38 280 ASP A C 1
ATOM 2356 O O . ASP A 1 280 ? 8.301 -7.547 -27.812 1.00 46.38 280 ASP A O 1
ATOM 2360 N N . SER A 1 281 ? 9.194 -6.840 -29.731 1.00 48.19 281 SER A N 1
ATOM 2361 C CA . SER A 1 281 ? 10.166 -5.979 -29.065 1.00 48.19 281 SER A CA 1
ATOM 2362 C C . SER A 1 281 ? 10.697 -4.868 -29.956 1.00 48.19 281 SER A C 1
ATOM 2364 O O . SER A 1 281 ? 10.690 -4.985 -31.177 1.00 48.19 281 SER A O 1
ATOM 2366 N N . ALA A 1 282 ? 11.182 -3.784 -29.353 1.00 52.88 282 ALA A N 1
ATOM 2367 C CA . ALA A 1 282 ? 12.045 -2.847 -30.050 1.00 52.88 282 ALA A CA 1
ATOM 2368 C C . ALA A 1 282 ? 13.273 -2.555 -29.214 1.00 52.88 282 ALA A C 1
ATOM 2370 O O . ALA A 1 282 ? 13.132 -2.256 -28.033 1.00 52.88 282 ALA A O 1
ATOM 2371 N N . GLN A 1 283 ? 14.451 -2.632 -29.819 1.00 54.53 283 GLN A N 1
ATOM 2372 C CA . GLN A 1 283 ? 15.725 -2.534 -29.121 1.00 54.53 283 GLN A CA 1
ATOM 2373 C C . GLN A 1 283 ? 16.629 -1.502 -29.786 1.00 54.53 283 GLN A C 1
ATOM 2375 O O . GLN A 1 283 ? 16.731 -1.429 -31.013 1.00 54.53 283 GLN A O 1
ATOM 2380 N N . PHE A 1 284 ? 17.304 -0.718 -28.951 1.00 55.31 284 PHE A N 1
ATOM 2381 C CA . PHE A 1 284 ? 18.298 0.259 -29.381 1.00 55.31 284 PHE A CA 1
ATOM 2382 C C . PHE A 1 284 ? 19.697 -0.271 -29.111 1.00 55.31 284 PHE A C 1
ATOM 2384 O O . PHE A 1 284 ? 20.032 -0.561 -27.967 1.00 55.31 284 PHE A O 1
ATOM 2391 N N . PHE A 1 285 ? 20.527 -0.328 -30.151 1.00 54.88 285 PHE A N 1
ATOM 2392 C CA . PHE A 1 285 ? 21.946 -0.662 -30.036 1.00 54.88 285 PHE A CA 1
ATOM 2393 C C . PHE A 1 285 ? 22.799 0.406 -30.714 1.00 54.88 285 PHE A C 1
ATOM 2395 O O . PHE A 1 285 ? 22.406 0.968 -31.741 1.00 54.88 285 PHE A O 1
ATOM 2402 N N . SER A 1 286 ? 23.988 0.660 -30.164 1.00 52.09 286 SER A N 1
ATOM 2403 C CA . SER A 1 286 ? 24.996 1.499 -30.810 1.00 52.09 286 SER A CA 1
ATOM 2404 C C . SER A 1 286 ? 26.248 0.694 -31.147 1.00 52.09 286 SER A C 1
ATOM 2406 O O . SER A 1 286 ? 26.662 -0.201 -30.406 1.00 52.09 286 SER A O 1
ATOM 2408 N N . TYR A 1 287 ? 26.869 1.040 -32.275 1.00 58.09 287 TYR A N 1
ATOM 2409 C CA . TYR A 1 287 ? 28.137 0.463 -32.713 1.00 58.09 287 TYR A CA 1
ATOM 2410 C C . TYR A 1 287 ? 29.128 1.575 -33.065 1.00 58.09 287 TYR A C 1
ATOM 2412 O O . TYR A 1 287 ? 28.771 2.589 -33.671 1.00 58.09 287 TYR A O 1
ATOM 2420 N N . LYS A 1 288 ? 30.400 1.376 -32.698 1.00 54.69 288 LYS A N 1
ATOM 2421 C CA . LYS A 1 288 ? 31.513 2.266 -33.053 1.00 54.69 288 LYS A CA 1
ATOM 2422 C C . LYS A 1 288 ? 32.194 1.729 -34.313 1.00 54.69 288 LYS A C 1
ATOM 2424 O O . LYS A 1 288 ? 32.915 0.737 -34.242 1.00 54.69 288 LYS A O 1
ATOM 2429 N N . GLY A 1 289 ? 31.956 2.376 -35.452 1.00 57.06 289 GLY A N 1
ATOM 2430 C CA . GLY A 1 289 ? 32.485 1.970 -36.761 1.00 57.06 289 GLY A CA 1
ATOM 2431 C C . GLY A 1 289 ? 33.529 2.935 -37.332 1.00 57.06 289 GLY A C 1
ATOM 2432 O O . GLY A 1 289 ? 33.700 4.053 -36.845 1.00 57.06 289 GLY A O 1
ATOM 2433 N N . SER A 1 290 ? 34.231 2.501 -38.383 1.00 54.50 290 SER A N 1
ATOM 2434 C CA . SER A 1 290 ? 35.063 3.382 -39.220 1.00 54.50 290 SER A CA 1
ATOM 2435 C C . SER A 1 290 ? 34.198 4.153 -40.226 1.00 54.50 290 SER A C 1
ATOM 2437 O O . SER A 1 290 ? 33.217 3.608 -40.715 1.00 54.50 290 SER A O 1
ATOM 2439 N N . GLU A 1 291 ? 34.559 5.389 -40.585 1.00 50.81 291 GLU A N 1
ATOM 2440 C CA . GLU A 1 291 ? 33.769 6.274 -41.473 1.00 50.81 291 GLU A CA 1
ATOM 2441 C C . GLU A 1 291 ? 33.308 5.598 -42.779 1.00 50.81 291 GLU A C 1
ATOM 2443 O O . GLU A 1 291 ? 32.151 5.726 -43.165 1.00 50.81 291 GLU A O 1
ATOM 2448 N N . LYS A 1 292 ? 34.160 4.748 -43.369 1.00 55.62 292 LYS A N 1
ATOM 2449 C CA . LYS A 1 292 ? 33.844 3.961 -44.573 1.00 55.62 292 LYS A CA 1
ATOM 2450 C C . LYS A 1 292 ? 32.830 2.831 -44.357 1.00 55.62 292 LYS A C 1
ATOM 2452 O O . LYS A 1 292 ? 32.075 2.528 -45.270 1.00 55.62 292 LYS A O 1
ATOM 2457 N N . GLN A 1 293 ? 32.825 2.188 -43.187 1.00 54.06 293 GLN A N 1
ATOM 2458 C CA . GLN A 1 293 ? 31.785 1.214 -42.827 1.00 54.06 293 GLN A CA 1
ATOM 2459 C C . GLN A 1 293 ? 30.476 1.927 -42.480 1.00 54.06 293 GLN A C 1
ATOM 2461 O O . GLN A 1 293 ? 29.407 1.435 -42.827 1.00 54.06 293 GLN A O 1
ATOM 2466 N N . LEU A 1 294 ? 30.572 3.104 -41.847 1.00 52.16 294 LEU A N 1
ATOM 2467 C CA . LEU A 1 294 ? 29.413 3.897 -41.454 1.00 52.16 294 LEU A CA 1
ATOM 2468 C C . LEU A 1 294 ? 28.611 4.350 -42.688 1.00 52.16 294 LEU A C 1
ATOM 2470 O O . LEU A 1 294 ? 27.399 4.190 -42.701 1.00 52.16 294 LEU A O 1
ATOM 2474 N N . ASP A 1 295 ? 29.268 4.833 -43.747 1.00 53.97 295 ASP A N 1
ATOM 2475 C CA . ASP A 1 295 ? 28.582 5.329 -44.955 1.00 53.97 295 ASP A CA 1
ATOM 2476 C C . ASP A 1 295 ? 27.883 4.225 -45.772 1.00 53.97 295 ASP A C 1
ATOM 2478 O O . ASP A 1 295 ? 26.940 4.508 -46.502 1.00 53.97 295 ASP A O 1
ATOM 2482 N N . SER A 1 296 ? 28.290 2.959 -45.618 1.00 55.75 296 SER A N 1
ATOM 2483 C CA . SER A 1 296 ? 27.644 1.819 -46.291 1.00 55.75 296 SER A CA 1
ATOM 2484 C C . SER A 1 296 ? 26.372 1.307 -45.602 1.00 55.75 296 SER A C 1
ATOM 2486 O O . SER A 1 296 ? 25.666 0.482 -46.174 1.00 55.75 296 SER A O 1
ATOM 2488 N N . TRP A 1 297 ? 26.089 1.752 -44.373 1.00 52.72 297 TRP A N 1
ATOM 2489 C CA . TRP A 1 297 ? 25.001 1.227 -43.529 1.00 52.72 297 TRP A CA 1
ATOM 2490 C C . TRP A 1 297 ? 23.833 2.205 -43.337 1.00 52.72 297 TRP A C 1
ATOM 2492 O O . TRP A 1 297 ? 22.853 1.858 -42.689 1.00 52.72 297 TRP A O 1
ATOM 2502 N N . VAL A 1 298 ? 23.937 3.433 -43.851 1.00 50.03 298 VAL A N 1
ATOM 2503 C CA . VAL A 1 298 ? 23.035 4.543 -43.490 1.00 50.03 298 VAL A CA 1
ATOM 2504 C C . VAL A 1 298 ? 21.689 4.524 -44.226 1.00 50.03 298 VAL A C 1
ATOM 2506 O O . VAL A 1 298 ? 20.778 5.214 -43.778 1.00 50.03 298 VAL A O 1
ATOM 2509 N N . ASP A 1 299 ? 21.513 3.747 -45.301 1.00 51.41 299 ASP A N 1
ATOM 2510 C CA . ASP A 1 299 ? 20.423 4.058 -46.242 1.00 51.41 299 ASP A CA 1
ATOM 2511 C C . ASP A 1 299 ? 19.142 3.215 -46.191 1.00 51.41 299 ASP A C 1
ATOM 2513 O O . ASP A 1 299 ? 18.115 3.708 -46.648 1.00 51.41 299 ASP A O 1
ATOM 2517 N N . ASP A 1 300 ? 19.091 2.029 -45.579 1.00 54.72 300 ASP A N 1
ATOM 2518 C CA . ASP A 1 300 ? 17.893 1.193 -45.748 1.00 54.72 300 ASP A CA 1
ATOM 2519 C C . ASP A 1 300 ? 17.183 0.816 -44.444 1.00 54.72 300 ASP A C 1
ATOM 2521 O O . ASP A 1 300 ? 17.625 -0.003 -43.640 1.00 54.72 300 ASP A O 1
ATOM 2525 N N . SER A 1 301 ? 15.999 1.415 -44.280 1.00 58.09 301 SER A N 1
ATOM 2526 C CA . SER A 1 301 ? 14.927 0.878 -43.438 1.00 58.09 301 SER A CA 1
ATOM 2527 C C . SER A 1 301 ? 14.386 -0.393 -44.095 1.00 58.09 301 SER A C 1
ATOM 2529 O O . SER A 1 301 ? 13.566 -0.333 -45.020 1.00 58.09 301 SER A O 1
ATOM 2531 N N . ASN A 1 302 ? 14.871 -1.542 -43.638 1.00 63.75 302 ASN A N 1
ATOM 2532 C CA . ASN A 1 302 ? 14.550 -2.841 -44.214 1.00 63.75 302 ASN A CA 1
ATOM 2533 C C . ASN A 1 302 ? 13.532 -3.579 -43.347 1.00 63.75 302 ASN A C 1
ATOM 2535 O O . ASN A 1 302 ? 13.718 -3.723 -42.142 1.00 63.75 302 ASN A O 1
ATOM 2539 N N . LEU A 1 303 ? 12.454 -4.036 -43.986 1.00 65.44 303 LEU A N 1
ATOM 2540 C CA . LEU A 1 303 ? 11.506 -5.004 -43.440 1.00 65.44 303 LEU A CA 1
ATOM 2541 C C . LEU A 1 303 ? 11.736 -6.323 -44.160 1.00 65.44 303 LEU A C 1
ATOM 2543 O O . LEU A 1 303 ? 11.613 -6.368 -45.384 1.00 65.44 303 LEU A O 1
ATOM 2547 N N . TYR A 1 304 ? 12.058 -7.375 -43.419 1.00 68.06 304 TYR A N 1
ATOM 2548 C CA . TYR A 1 304 ? 12.238 -8.708 -43.979 1.00 68.06 304 TYR A CA 1
ATOM 2549 C C . TYR A 1 304 ? 11.493 -9.752 -43.152 1.00 68.06 304 TYR A C 1
ATOM 2551 O O . TYR A 1 304 ? 11.361 -9.633 -41.935 1.00 68.06 304 TYR A O 1
ATOM 2559 N N . TYR A 1 305 ? 10.972 -10.757 -43.848 1.00 60.34 305 TYR A N 1
ATOM 2560 C CA . TYR A 1 305 ? 10.283 -11.894 -43.260 1.00 60.34 305 TYR A CA 1
ATOM 2561 C C . TYR A 1 305 ? 11.292 -13.022 -43.032 1.00 60.34 305 TYR A C 1
ATOM 2563 O O . TYR A 1 305 ? 12.025 -13.381 -43.954 1.00 60.34 305 TYR A O 1
ATOM 2571 N N . ASP A 1 306 ? 11.313 -13.592 -41.832 1.00 64.69 306 ASP A N 1
ATOM 2572 C CA . ASP A 1 306 ? 12.133 -14.748 -41.487 1.00 64.69 306 ASP A CA 1
ATOM 2573 C C . ASP A 1 306 ? 11.266 -15.999 -41.267 1.00 64.69 306 ASP A C 1
ATOM 2575 O O . ASP A 1 306 ? 10.322 -16.024 -40.467 1.00 64.69 306 ASP A O 1
ATOM 2579 N N . ASN A 1 307 ? 11.607 -17.047 -42.018 1.00 61.31 307 ASN A N 1
ATOM 2580 C CA . ASN A 1 307 ? 10.958 -18.357 -42.026 1.00 61.31 307 ASN A CA 1
ATOM 2581 C C . ASN A 1 307 ? 11.683 -19.389 -41.134 1.00 61.31 307 ASN A C 1
ATOM 2583 O O . ASN A 1 307 ? 11.252 -20.542 -41.085 1.00 61.31 307 ASN A O 1
ATOM 2587 N N . GLU A 1 308 ? 12.761 -19.027 -40.426 1.00 54.59 308 GLU A N 1
ATOM 2588 C CA . GLU A 1 308 ? 13.544 -19.978 -39.618 1.00 54.59 308 GLU A CA 1
ATOM 2589 C C . GLU A 1 308 ? 12.770 -20.556 -38.417 1.00 54.59 308 GLU A C 1
ATOM 2591 O O . GLU A 1 308 ? 13.146 -21.606 -37.891 1.00 54.59 308 GLU A O 1
ATOM 2596 N N . ASN A 1 309 ? 11.642 -19.949 -38.020 1.00 49.34 309 ASN A N 1
ATOM 2597 C CA . ASN A 1 309 ? 10.813 -20.414 -36.905 1.00 49.34 309 ASN A CA 1
ATOM 2598 C C . ASN A 1 309 ? 9.430 -20.941 -37.380 1.00 49.34 309 ASN A C 1
ATOM 2600 O O . ASN A 1 309 ? 8.482 -20.172 -37.544 1.00 49.34 309 ASN A O 1
ATOM 2604 N N . PRO A 1 310 ? 9.239 -22.264 -37.573 1.00 45.47 310 PRO A N 1
ATOM 2605 C CA . PRO A 1 310 ? 8.076 -22.829 -38.277 1.00 45.47 310 PRO A CA 1
ATOM 2606 C C . PRO A 1 310 ? 6.732 -22.715 -37.535 1.00 45.47 310 PRO A C 1
ATOM 2608 O O . PRO A 1 310 ? 5.680 -22.977 -38.115 1.00 45.47 310 PRO A O 1
ATOM 2611 N N . THR A 1 311 ? 6.731 -22.334 -36.255 1.00 45.00 311 THR A N 1
ATOM 2612 C CA . THR A 1 311 ? 5.496 -22.112 -35.478 1.00 45.00 311 THR A CA 1
ATOM 2613 C C . THR A 1 311 ? 5.029 -20.655 -35.461 1.00 45.00 311 THR A C 1
ATOM 2615 O O . THR A 1 311 ? 3.904 -20.392 -35.031 1.00 45.00 311 THR A O 1
ATOM 2618 N N . ARG A 1 312 ? 5.877 -19.702 -35.877 1.00 48.38 312 ARG A N 1
ATOM 2619 C CA . ARG A 1 312 ? 5.614 -18.256 -35.821 1.00 48.38 312 ARG A CA 1
ATOM 2620 C C . ARG A 1 312 ? 6.421 -17.549 -36.918 1.00 48.38 312 ARG A C 1
ATOM 2622 O O . ARG A 1 312 ? 7.635 -17.460 -36.796 1.00 48.38 312 ARG A O 1
ATOM 2629 N N . GLY A 1 313 ? 5.762 -17.032 -37.956 1.00 50.75 313 GLY A N 1
ATOM 2630 C CA . GLY A 1 313 ? 6.424 -16.120 -38.889 1.00 50.75 313 GLY A CA 1
ATOM 2631 C C . GLY A 1 313 ? 6.909 -14.888 -38.130 1.00 50.75 313 GLY A C 1
ATOM 2632 O O . GLY A 1 313 ? 6.110 -14.230 -37.458 1.00 50.75 313 GLY A O 1
ATOM 2633 N N . THR A 1 314 ? 8.209 -14.608 -38.181 1.00 55.94 314 THR A N 1
ATOM 2634 C CA . THR A 1 314 ? 8.798 -13.452 -37.491 1.00 55.94 314 THR A CA 1
ATOM 2635 C C . THR A 1 314 ? 9.248 -12.470 -38.562 1.00 55.94 314 THR A C 1
ATOM 2637 O O . THR A 1 314 ? 9.949 -12.837 -39.496 1.00 55.94 314 THR A O 1
ATOM 2640 N N . CYS A 1 315 ? 8.776 -11.237 -38.483 1.00 57.28 315 CYS A N 1
ATOM 2641 C CA . CYS A 1 315 ? 9.138 -10.151 -39.373 1.00 57.28 315 CYS A CA 1
ATOM 2642 C C . CYS A 1 315 ? 10.017 -9.172 -38.616 1.00 57.28 315 CYS A C 1
ATOM 2644 O O . CYS A 1 315 ? 9.663 -8.712 -37.532 1.00 57.28 315 CYS A O 1
ATOM 2646 N N . PHE A 1 316 ? 11.130 -8.804 -39.225 1.00 57.94 316 PHE A N 1
ATOM 2647 C CA . PHE A 1 316 ? 12.093 -7.893 -38.642 1.00 57.94 316 PHE A CA 1
ATOM 2648 C C . PHE A 1 316 ? 12.050 -6.578 -39.395 1.00 57.94 316 PHE A C 1
ATOM 2650 O O . PHE A 1 316 ? 12.201 -6.547 -40.616 1.00 57.94 316 PHE A O 1
ATOM 2657 N N . TYR A 1 317 ? 11.855 -5.488 -38.665 1.00 55.81 317 TYR A N 1
ATOM 2658 C CA . TYR A 1 317 ? 12.115 -4.153 -39.169 1.00 55.81 317 TYR A CA 1
ATOM 2659 C C . TYR A 1 317 ? 13.386 -3.612 -38.532 1.00 55.81 317 TYR A C 1
ATOM 2661 O O . TYR A 1 317 ? 13.514 -3.530 -37.312 1.00 55.81 317 TYR A O 1
ATOM 2669 N N . THR A 1 318 ? 14.320 -3.197 -39.373 1.00 56.47 318 THR A N 1
ATOM 2670 C CA . THR A 1 318 ? 15.545 -2.525 -38.952 1.00 56.47 318 THR A CA 1
ATOM 2671 C C . THR A 1 318 ? 15.584 -1.150 -39.582 1.00 56.47 318 THR A C 1
ATOM 2673 O O . THR A 1 318 ? 15.525 -1.037 -40.807 1.00 56.47 318 THR A O 1
ATOM 2676 N N . ASN A 1 319 ? 15.701 -0.105 -38.766 1.00 59.16 319 ASN A N 1
ATOM 2677 C C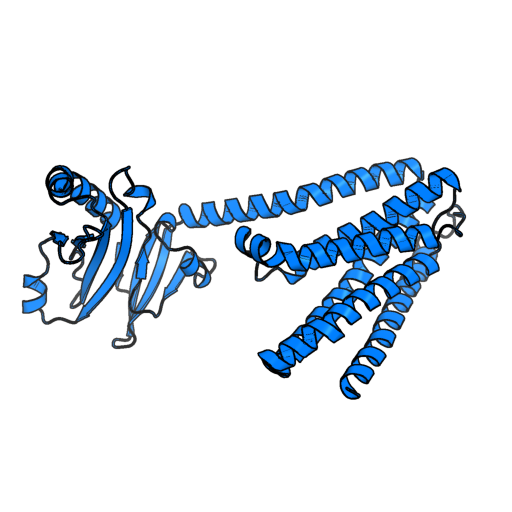A . ASN A 1 319 ? 15.899 1.254 -39.256 1.00 59.16 319 ASN A CA 1
ATOM 2678 C C . ASN A 1 319 ? 17.249 1.790 -38.790 1.00 59.16 319 ASN A C 1
ATOM 2680 O O . ASN A 1 319 ? 17.445 2.093 -37.611 1.00 59.16 319 ASN A O 1
ATOM 2684 N N . HIS A 1 320 ? 18.164 1.945 -39.745 1.00 58.62 320 HIS A N 1
ATOM 2685 C CA . HIS A 1 320 ? 19.482 2.542 -39.547 1.00 58.62 320 HIS A CA 1
ATOM 2686 C C . HIS A 1 320 ? 19.424 4.055 -39.707 1.00 58.62 320 HIS A C 1
ATOM 2688 O O . HIS A 1 320 ? 20.101 4.649 -40.539 1.00 58.62 320 HIS A O 1
ATOM 2694 N N . LYS A 1 321 ? 18.588 4.722 -38.924 1.00 55.44 321 LYS A N 1
ATOM 2695 C CA . LYS A 1 321 ? 18.559 6.180 -38.938 1.00 55.44 321 LYS A CA 1
ATOM 2696 C C . LYS A 1 321 ? 19.196 6.629 -37.653 1.00 55.44 321 LYS A C 1
ATOM 2698 O O . LYS A 1 321 ? 18.657 6.351 -36.603 1.00 55.44 321 LYS A O 1
ATOM 2703 N N . TYR A 1 322 ? 20.378 7.220 -37.777 1.00 55.72 322 TYR A N 1
ATOM 2704 C CA . TYR A 1 322 ? 20.993 8.278 -36.970 1.00 55.72 322 TYR A CA 1
ATOM 2705 C C . TYR A 1 322 ? 22.508 8.016 -36.980 1.00 55.72 322 TYR A C 1
ATOM 2707 O O . TYR A 1 322 ? 23.031 7.156 -36.277 1.00 55.72 322 TYR A O 1
ATOM 2715 N N . LYS A 1 323 ? 23.235 8.753 -37.822 1.00 58.03 323 LYS A N 1
ATOM 2716 C CA . LYS A 1 323 ? 24.685 8.911 -37.692 1.00 58.03 323 LYS A CA 1
ATOM 2717 C C . LYS A 1 323 ? 24.894 10.149 -36.828 1.00 58.03 323 LYS A C 1
ATOM 2719 O O . LYS A 1 323 ? 24.586 11.255 -37.265 1.00 58.03 323 LYS A O 1
ATOM 2724 N N . ILE A 1 324 ? 25.362 9.969 -35.595 1.00 58.72 324 ILE A N 1
ATOM 2725 C CA . ILE A 1 324 ? 25.797 11.090 -34.749 1.00 58.72 324 ILE A CA 1
ATOM 2726 C C . ILE A 1 324 ? 27.299 10.919 -34.546 1.00 58.72 324 ILE A C 1
ATOM 2728 O O . ILE A 1 324 ? 27.747 10.009 -33.844 1.00 58.72 324 ILE A O 1
ATOM 2732 N N . ASP A 1 325 ? 28.084 11.770 -35.203 1.00 63.94 325 ASP A N 1
ATOM 2733 C CA . ASP A 1 325 ? 29.537 11.636 -35.338 1.00 63.94 325 ASP A CA 1
ATOM 2734 C C . ASP A 1 325 ? 29.951 10.263 -35.922 1.00 63.94 325 ASP A C 1
ATOM 2736 O O . ASP A 1 325 ? 29.643 9.937 -37.068 1.00 63.94 325 ASP A O 1
ATOM 2740 N N . LYS A 1 326 ? 30.657 9.450 -35.123 1.00 59.44 326 LYS A N 1
ATOM 2741 C CA . LYS A 1 326 ? 31.187 8.116 -35.459 1.00 59.44 326 LYS A CA 1
ATOM 2742 C C . LYS A 1 326 ? 30.314 6.954 -34.957 1.00 59.44 326 LYS A C 1
ATOM 2744 O O . LYS A 1 326 ? 30.781 5.815 -34.927 1.00 59.44 326 LYS A O 1
ATOM 2749 N N . TYR A 1 327 ? 29.097 7.246 -34.501 1.00 57.50 327 TYR A N 1
ATOM 2750 C CA . TYR A 1 327 ? 28.174 6.260 -33.941 1.00 57.50 327 TYR A CA 1
ATOM 2751 C C . TYR A 1 327 ? 26.973 6.084 -34.864 1.00 57.50 327 TYR A C 1
ATOM 2753 O O . TYR A 1 327 ? 26.369 7.074 -35.286 1.00 57.50 327 TYR A O 1
ATOM 2761 N N . ILE A 1 328 ? 26.642 4.825 -35.147 1.00 59.66 328 ILE A N 1
ATOM 2762 C CA . ILE A 1 328 ? 25.370 4.430 -35.758 1.00 59.66 328 ILE A CA 1
ATOM 2763 C C . ILE A 1 328 ? 24.452 3.915 -34.666 1.00 59.66 328 ILE A C 1
ATOM 2765 O O . ILE A 1 328 ? 24.879 3.127 -33.816 1.00 59.66 328 ILE A O 1
ATOM 2769 N N . TYR A 1 329 ? 23.192 4.328 -34.749 1.00 60.50 329 TYR A N 1
ATOM 2770 C CA . TYR A 1 329 ? 22.100 3.758 -33.974 1.00 60.50 329 TYR A CA 1
ATOM 2771 C C . TYR A 1 329 ? 21.271 2.851 -34.870 1.00 60.50 329 TYR A C 1
ATOM 2773 O O . TYR A 1 329 ? 20.973 3.194 -36.017 1.00 60.50 329 TYR A O 1
ATOM 2781 N N . ASN A 1 330 ? 20.914 1.691 -34.332 1.00 60.31 330 ASN A N 1
ATOM 2782 C CA . ASN A 1 330 ? 19.948 0.805 -34.953 1.00 60.31 330 ASN A CA 1
ATOM 2783 C C . ASN A 1 330 ? 18.709 0.733 -34.068 1.00 60.31 330 ASN A C 1
ATOM 2785 O O . ASN A 1 330 ? 18.827 0.473 -32.867 1.00 60.31 330 ASN A O 1
ATOM 2789 N N . ILE A 1 331 ? 17.551 0.964 -34.678 1.00 61.75 331 ILE A N 1
ATOM 2790 C CA . ILE A 1 331 ? 16.261 0.661 -34.073 1.00 61.75 331 ILE A CA 1
ATOM 2791 C C . ILE A 1 331 ? 15.817 -0.657 -34.679 1.00 61.75 331 ILE A C 1
ATOM 2793 O O . ILE A 1 331 ? 15.455 -0.730 -35.856 1.00 61.75 331 ILE A O 1
ATOM 2797 N N . TYR A 1 332 ? 15.897 -1.694 -33.861 1.00 63.69 332 TYR A N 1
ATOM 2798 C CA . TYR A 1 332 ? 15.415 -3.022 -34.189 1.00 63.69 332 TYR A CA 1
ATOM 2799 C C . TYR A 1 332 ? 13.975 -3.145 -33.709 1.00 63.69 332 TYR A C 1
ATOM 2801 O O . TYR A 1 332 ? 13.709 -2.749 -32.580 1.00 63.69 332 TYR A O 1
ATOM 2809 N N . ILE A 1 333 ? 13.060 -3.629 -34.547 1.00 63.75 333 ILE A N 1
ATOM 2810 C CA . ILE A 1 333 ? 11.652 -3.860 -34.213 1.00 63.75 333 ILE A CA 1
ATOM 2811 C C . ILE A 1 333 ? 11.254 -5.260 -34.683 1.00 63.75 333 ILE A C 1
ATOM 2813 O O . ILE A 1 333 ? 11.263 -5.547 -35.881 1.00 63.75 333 ILE A O 1
ATOM 2817 N N . ASP A 1 334 ? 10.852 -6.092 -33.731 1.00 63.00 334 ASP A N 1
ATOM 2818 C CA . ASP A 1 334 ? 10.322 -7.431 -33.947 1.00 63.00 334 ASP A CA 1
ATOM 2819 C C . ASP A 1 334 ? 8.804 -7.391 -34.080 1.00 63.00 334 ASP A C 1
ATOM 2821 O O . ASP A 1 334 ? 8.088 -6.873 -33.214 1.00 63.00 334 ASP A O 1
ATOM 2825 N N . LEU A 1 335 ? 8.303 -7.978 -35.161 1.00 63.09 335 LEU A N 1
ATOM 2826 C CA . LEU A 1 335 ? 6.885 -8.094 -35.457 1.00 63.09 335 LEU A CA 1
ATOM 2827 C C . LEU A 1 335 ? 6.539 -9.554 -35.719 1.00 63.09 335 LEU A C 1
ATOM 2829 O O . LEU A 1 335 ? 7.217 -10.265 -36.449 1.00 63.09 335 LEU A O 1
ATOM 2833 N N . TYR A 1 336 ? 5.413 -9.994 -35.195 1.00 63.84 336 TYR A N 1
ATOM 2834 C CA . TYR A 1 336 ? 4.805 -11.251 -35.577 1.00 63.84 336 TYR A CA 1
ATOM 2835 C C . TYR A 1 336 ? 4.026 -11.082 -36.878 1.00 63.84 336 TYR A C 1
ATOM 2837 O O . TYR A 1 336 ? 3.175 -10.195 -36.980 1.00 63.84 336 TYR A O 1
ATOM 2845 N N . CYS A 1 337 ? 4.249 -11.997 -37.816 1.00 62.75 337 CYS A N 1
ATOM 2846 C CA . CYS A 1 337 ? 3.505 -12.098 -39.061 1.00 62.75 337 CYS A CA 1
ATOM 2847 C C . CYS A 1 337 ? 2.875 -13.482 -39.182 1.00 62.75 337 CYS A C 1
ATOM 2849 O O . CYS A 1 337 ? 3.525 -14.512 -39.015 1.00 62.75 337 CYS A O 1
ATOM 2851 N N . LYS A 1 338 ? 1.584 -13.515 -39.509 1.00 62.91 338 LYS A N 1
ATOM 2852 C CA . LYS A 1 338 ? 0.827 -14.768 -39.590 1.00 62.91 338 LYS A CA 1
ATOM 2853 C C . LYS A 1 338 ? 1.310 -15.683 -40.723 1.00 62.91 338 LYS A C 1
ATOM 2855 O O . LYS A 1 338 ? 1.306 -16.900 -40.556 1.00 62.91 338 LYS A O 1
ATOM 2860 N N . ASN A 1 339 ? 1.685 -15.108 -41.865 1.00 68.62 339 ASN A N 1
ATOM 2861 C CA . ASN A 1 339 ? 2.332 -15.787 -42.988 1.00 68.62 339 ASN A CA 1
ATOM 2862 C C . ASN A 1 339 ? 2.997 -14.765 -43.932 1.00 68.62 339 ASN A C 1
ATOM 2864 O O . ASN A 1 339 ? 2.685 -13.574 -43.891 1.00 68.62 339 ASN A O 1
ATOM 2868 N N . GLU A 1 340 ? 3.900 -15.247 -44.786 1.00 73.56 340 GLU A N 1
ATOM 2869 C CA . GLU A 1 340 ? 4.684 -14.434 -45.728 1.00 73.56 340 GLU A CA 1
ATOM 2870 C C . GLU A 1 340 ? 3.812 -13.707 -46.764 1.00 73.56 340 GLU A C 1
ATOM 2872 O O . GLU A 1 340 ? 4.044 -12.539 -47.061 1.00 73.56 340 GLU A O 1
ATOM 2877 N N . SER A 1 341 ? 2.759 -14.359 -47.266 1.00 73.50 341 SER A N 1
ATOM 2878 C CA . SER A 1 341 ? 1.869 -13.770 -48.275 1.00 73.50 341 SER A CA 1
ATOM 2879 C C . SER A 1 341 ? 1.115 -12.545 -47.747 1.00 73.50 341 SER A C 1
ATOM 2881 O O . SER A 1 341 ? 1.010 -11.542 -48.446 1.00 73.50 341 SER A O 1
ATOM 2883 N N . GLU A 1 342 ? 0.589 -12.620 -46.523 1.00 67.88 342 GLU A N 1
ATOM 2884 C CA . GLU A 1 342 ? -0.095 -11.502 -45.860 1.00 67.88 342 GLU A CA 1
ATOM 2885 C C . GLU A 1 342 ? 0.893 -10.385 -45.486 1.00 67.88 342 GLU A C 1
ATOM 2887 O O . GLU A 1 342 ? 0.546 -9.204 -45.552 1.00 67.88 342 GLU A O 1
ATOM 2892 N N . PHE A 1 343 ? 2.133 -10.737 -45.126 1.00 72.69 343 PHE A N 1
ATOM 2893 C CA . PHE A 1 343 ? 3.191 -9.760 -44.881 1.00 72.69 343 PHE A CA 1
ATOM 2894 C C . PHE A 1 343 ? 3.539 -8.973 -46.146 1.00 72.69 343 PHE A C 1
ATOM 2896 O O . PHE A 1 343 ? 3.543 -7.745 -46.115 1.00 72.69 343 PHE A O 1
ATOM 2903 N N . GLU A 1 344 ? 3.786 -9.656 -47.264 1.00 75.38 344 GLU A N 1
ATOM 2904 C CA . GLU A 1 344 ? 4.171 -9.025 -48.528 1.00 75.38 344 GLU A CA 1
ATOM 2905 C C . GLU A 1 344 ? 3.107 -8.047 -49.049 1.00 75.38 344 GLU A C 1
ATOM 2907 O O . GLU A 1 344 ? 3.446 -6.994 -49.593 1.00 75.38 344 GLU A O 1
ATOM 2912 N N . GLU A 1 345 ? 1.827 -8.342 -48.812 1.00 77.56 345 GLU A N 1
ATOM 2913 C CA . GLU A 1 345 ? 0.709 -7.457 -49.153 1.00 77.56 345 GLU A CA 1
ATOM 2914 C C . GLU A 1 345 ? 0.686 -6.177 -48.294 1.00 77.56 345 GLU A C 1
ATOM 2916 O O . GLU A 1 345 ? 0.338 -5.100 -48.781 1.00 77.56 345 GLU A O 1
ATOM 2921 N N . GLN A 1 346 ? 1.082 -6.266 -47.019 1.00 72.44 346 GLN A N 1
ATOM 2922 C CA . GLN A 1 346 ? 0.960 -5.167 -46.051 1.00 72.44 346 GLN A CA 1
ATOM 2923 C C . GLN A 1 346 ? 2.280 -4.457 -45.724 1.00 72.44 346 GLN A C 1
ATOM 2925 O O . GLN A 1 346 ? 2.251 -3.390 -45.101 1.00 72.44 346 GLN A O 1
ATOM 2930 N N . LYS A 1 347 ? 3.432 -4.982 -46.164 1.00 72.62 347 LYS A N 1
ATOM 2931 C CA . LYS A 1 347 ? 4.771 -4.511 -45.768 1.00 72.62 347 LYS A CA 1
ATOM 2932 C C . LYS A 1 347 ? 4.987 -3.015 -45.978 1.00 72.62 347 LYS A C 1
ATOM 2934 O O . LYS A 1 347 ? 5.616 -2.380 -45.141 1.00 72.62 347 LYS A O 1
ATOM 2939 N N . GLY A 1 348 ? 4.432 -2.441 -47.049 1.00 76.50 348 GLY A N 1
ATOM 2940 C CA . GLY A 1 348 ? 4.526 -1.004 -47.326 1.00 76.50 348 GLY A CA 1
ATOM 2941 C C . GLY A 1 348 ? 3.801 -0.163 -46.273 1.00 76.50 348 GLY A C 1
ATOM 2942 O O . GLY A 1 348 ? 4.396 0.720 -45.667 1.00 76.50 348 GLY A O 1
ATOM 2943 N N . SER A 1 349 ? 2.544 -0.504 -45.971 1.00 75.38 349 SER A N 1
ATOM 2944 C CA . SER A 1 349 ? 1.762 0.206 -44.949 1.00 75.38 349 SER A CA 1
ATOM 2945 C C . SER A 1 349 ? 2.332 0.019 -43.539 1.00 75.38 349 SER A C 1
ATOM 2947 O O . SER A 1 349 ? 2.280 0.944 -42.727 1.00 75.38 349 SER A O 1
ATOM 2949 N N . ILE A 1 350 ? 2.877 -1.164 -43.243 1.00 72.44 350 ILE A N 1
ATOM 2950 C CA . ILE A 1 350 ? 3.559 -1.455 -41.976 1.00 72.44 350 ILE A CA 1
ATOM 2951 C C . ILE A 1 350 ? 4.825 -0.604 -41.859 1.00 72.44 350 ILE A C 1
ATOM 2953 O O . ILE A 1 350 ? 5.021 0.052 -40.838 1.00 72.44 350 ILE A O 1
ATOM 2957 N N . LYS A 1 351 ? 5.640 -0.558 -42.919 1.00 76.25 351 LYS A N 1
ATOM 2958 C CA . LYS A 1 351 ? 6.857 0.255 -42.984 1.00 76.25 351 LYS A CA 1
ATOM 2959 C C . LYS A 1 351 ? 6.573 1.723 -42.693 1.00 76.25 351 LYS A C 1
ATOM 2961 O O . LYS A 1 351 ? 7.204 2.282 -41.802 1.00 76.25 351 LYS A O 1
ATOM 2966 N N . ASP A 1 352 ? 5.595 2.313 -43.378 1.00 77.00 352 ASP A N 1
ATOM 2967 C CA . ASP A 1 352 ? 5.258 3.732 -43.219 1.00 77.00 352 ASP A CA 1
ATOM 2968 C C . ASP A 1 352 ? 4.840 4.061 -41.777 1.00 77.00 352 ASP A C 1
ATOM 2970 O O . ASP A 1 352 ? 5.314 5.036 -41.192 1.00 77.00 352 ASP A O 1
ATOM 2974 N N . LYS A 1 353 ? 4.011 3.204 -41.162 1.00 75.00 353 LYS A N 1
ATOM 2975 C CA . LYS A 1 353 ? 3.601 3.362 -39.757 1.00 75.00 353 LYS A CA 1
ATOM 2976 C C . LYS A 1 353 ? 4.786 3.306 -38.804 1.00 75.00 353 LYS A C 1
ATOM 2978 O O . LYS A 1 353 ? 4.857 4.103 -37.871 1.00 75.00 353 LYS A O 1
ATOM 2983 N N . ILE A 1 354 ? 5.704 2.368 -39.018 1.00 73.12 354 ILE A N 1
ATOM 2984 C CA . ILE A 1 354 ? 6.866 2.220 -38.147 1.00 73.12 354 ILE A CA 1
ATOM 2985 C C . ILE A 1 354 ? 7.839 3.387 -38.337 1.00 73.12 354 ILE A C 1
ATOM 2987 O O . ILE A 1 354 ? 8.324 3.929 -37.345 1.00 73.12 354 ILE A O 1
ATOM 2991 N N . ASP A 1 355 ? 8.076 3.832 -39.573 1.00 75.69 355 ASP A N 1
ATOM 2992 C CA . ASP A 1 355 ? 8.884 5.025 -39.844 1.00 75.69 355 ASP A CA 1
ATOM 2993 C C . ASP A 1 355 ? 8.301 6.265 -39.137 1.00 75.69 355 ASP A C 1
ATOM 2995 O O . ASP A 1 355 ? 9.053 7.067 -38.581 1.00 75.69 355 ASP A O 1
ATOM 2999 N N . ASP A 1 356 ? 6.975 6.419 -39.095 1.00 78.06 356 ASP A N 1
ATOM 3000 C CA . ASP A 1 356 ? 6.313 7.524 -38.389 1.00 78.06 356 ASP A CA 1
ATOM 3001 C C . ASP A 1 356 ? 6.381 7.416 -36.857 1.00 78.06 356 ASP A C 1
ATOM 3003 O O . ASP A 1 356 ? 6.480 8.439 -36.171 1.00 78.06 356 ASP A O 1
ATOM 3007 N N . LEU A 1 357 ? 6.373 6.201 -36.302 1.00 74.50 357 LEU A N 1
ATOM 3008 C CA . LEU A 1 357 ? 6.602 5.971 -34.871 1.00 74.50 357 LEU A CA 1
ATOM 3009 C C . LEU A 1 357 ? 8.056 6.272 -34.487 1.00 74.50 357 LEU A C 1
ATOM 3011 O O . LEU A 1 357 ? 8.303 6.985 -33.514 1.00 74.50 357 LEU A O 1
ATOM 3015 N N . VAL A 1 358 ? 9.017 5.816 -35.294 1.00 72.38 358 VAL A N 1
ATOM 3016 C CA . VAL A 1 358 ? 10.452 6.062 -35.090 1.00 72.38 358 VAL A CA 1
ATOM 3017 C C . VAL A 1 358 ? 10.782 7.556 -35.129 1.00 72.38 358 VAL A C 1
ATOM 3019 O O . VAL A 1 358 ? 11.558 8.026 -34.299 1.00 72.38 358 VAL A O 1
ATOM 3022 N N . LYS A 1 359 ? 10.149 8.340 -36.014 1.00 77.00 359 LYS A N 1
ATOM 3023 C CA . LYS A 1 359 ? 10.334 9.807 -36.073 1.00 77.00 359 LYS A CA 1
ATOM 3024 C C . LYS A 1 359 ? 9.976 10.536 -34.771 1.00 77.00 359 LYS A C 1
ATOM 3026 O O . LYS A 1 359 ? 10.423 11.666 -34.578 1.00 77.00 359 LYS A O 1
ATOM 3031 N N . GLN A 1 360 ? 9.168 9.935 -33.896 1.00 74.50 360 GLN A N 1
ATOM 3032 C CA . GLN A 1 360 ? 8.798 10.528 -32.604 1.00 74.50 360 GLN A CA 1
ATOM 3033 C C . GLN A 1 360 ? 9.897 10.370 -31.543 1.00 74.50 360 GLN A C 1
ATOM 3035 O O . GLN A 1 360 ? 9.821 11.009 -30.492 1.00 74.50 360 GLN A O 1
ATOM 3040 N N . ILE A 1 361 ? 10.924 9.562 -31.822 1.00 72.38 361 ILE A N 1
ATOM 3041 C CA . ILE A 1 361 ? 12.099 9.384 -30.973 1.00 72.38 361 ILE A CA 1
ATOM 3042 C C . ILE A 1 361 ? 13.200 10.326 -31.461 1.00 72.38 361 ILE A C 1
ATOM 3044 O O . ILE A 1 361 ? 13.658 10.242 -32.599 1.00 72.38 361 ILE A O 1
ATOM 3048 N N . LYS A 1 362 ? 13.655 11.234 -30.591 1.00 74.06 362 LYS A N 1
ATOM 3049 C CA . LYS A 1 362 ? 14.738 12.178 -30.905 1.00 74.06 362 LYS A CA 1
ATOM 3050 C C . LYS A 1 362 ? 15.994 11.837 -30.113 1.00 74.06 362 LYS A C 1
ATOM 3052 O O . LYS A 1 362 ? 15.974 11.918 -28.891 1.00 74.06 362 LYS A O 1
ATOM 3057 N N . ILE A 1 363 ? 17.094 11.548 -30.805 1.00 70.00 363 ILE A N 1
ATOM 3058 C CA . ILE A 1 363 ? 18.399 11.248 -30.195 1.00 70.00 363 ILE A CA 1
ATOM 3059 C C . ILE A 1 363 ? 19.335 12.448 -30.365 1.00 70.00 363 ILE A C 1
ATOM 3061 O O . ILE A 1 363 ? 19.491 12.968 -31.469 1.00 70.00 363 ILE A O 1
ATOM 3065 N N . THR A 1 364 ? 19.964 12.894 -29.277 1.00 71.44 364 THR A N 1
ATOM 3066 C CA . THR A 1 364 ? 20.939 13.997 -29.276 1.00 71.44 364 THR A CA 1
ATOM 3067 C C . THR A 1 364 ? 22.177 13.601 -28.471 1.00 71.44 364 THR A C 1
ATOM 3069 O O . THR A 1 364 ? 22.066 12.970 -27.427 1.00 71.44 364 THR A O 1
ATOM 3072 N N . LYS A 1 365 ? 23.376 13.963 -28.936 1.00 67.25 365 LYS A N 1
ATOM 3073 C CA . LYS A 1 365 ? 24.614 13.808 -28.155 1.00 67.25 365 LYS A CA 1
ATOM 3074 C C . LYS A 1 365 ? 24.728 14.926 -27.118 1.00 67.25 365 LYS A C 1
ATOM 3076 O O . LYS A 1 365 ? 24.481 16.083 -27.454 1.00 67.25 365 LYS A O 1
ATOM 3081 N N . ILE A 1 366 ? 25.166 14.591 -25.907 1.00 67.25 366 ILE A N 1
ATOM 3082 C CA . ILE A 1 366 ? 25.473 15.551 -24.839 1.00 67.25 366 ILE A CA 1
ATOM 3083 C C . ILE A 1 366 ? 26.912 15.330 -24.341 1.00 67.25 366 ILE A C 1
ATOM 3085 O O . ILE A 1 366 ? 27.412 14.205 -24.357 1.00 67.25 366 ILE A O 1
ATOM 3089 N N . ASN A 1 367 ? 27.607 16.426 -24.016 1.00 60.00 367 ASN A N 1
ATOM 3090 C CA . ASN A 1 367 ? 29.031 16.424 -23.646 1.00 60.00 367 ASN A CA 1
ATOM 3091 C C . ASN A 1 367 ? 29.267 16.036 -22.190 1.00 60.00 367 ASN A C 1
ATOM 3093 O O . ASN A 1 367 ? 28.488 16.503 -21.328 1.00 60.00 367 ASN A O 1
#

Organism: NCBI:txid28110

Secondary structure (DSSP, 8-state):
-HHHHHHHHHHHHHHHHHHHHHHHHHHHHHHHH-TTPPP--B---HHHHHHHHHHHHHHHHHHHHHHHHHHHHHTT-GGGHHHHHHHHHHHHHHHHHHHHHHHHHHHHS-B--HHHHHHHHHHHHHHHHHHIIIIIHHHHHHHT-HHHHHHHHHHHHHHHHHHHHHHHHHHHHHHHHHHHS-HHHHHHHHHHHHHHHHHHHHHHHHHHHHHHHHHHHHSEEEEEEE-TTT--EEEEEEEGGGS-GGGGGGEETTTEEEE-SS-EEE--HHHH--TTEEEEEEEEEEEE--HHHHHTSSS--EEEEE-S-TTSEEEEEEE---EETTEEEEEEEEEEES-HHHHHHHHHHHHHHHHHHHTT-EEEEE-

pLDDT: mean 73.89, std 11.94, range [41.78, 92.0]

Foldseek 3Di:
DVVLVVVVVVLLVVLVVLLVVLVVVLVVCCVPPPPDWDDAAADDLLVLLLVLLVVLLVVLVVCCVPPLVVLCVVLVPPVCSLVLSLLVSLLSNLCSQLVSQVVCCVVPVHGHDLVSVSVSLSVSLVVLCCCCSVPVLVVCCVPPNNVVSVVVNVSSSVSSSSSSSSSSVSVSVLVVCVRVDPPVVSSVVVVVVSVCSVVVSVVVSVCSSVVVVVCQQADWAWEWEAEPVPRWIKTKTAGSVFADPVQCVQDDPVSYGYDDDQWGKTDCQVVLDDVFKGWDIKIKHKDQDDPVVLVVQQDDQDWDWDCPDPVWTKIKTWHFDDDDPRMTMIIIIIMTGPDPVVCVVCVVVSSVSVVVNVVNMDMDIDD